Protein AF-A0A929E6W3-F1 (afdb_monomer_lite)

pLDDT: mean 89.44, std 11.71, range [42.91, 98.62]

Structure (mmCIF, N/CA/C/O backbone):
data_AF-A0A929E6W3-F1
#
_entry.id   AF-A0A929E6W3-F1
#
loop_
_atom_site.group_PDB
_atom_site.id
_atom_site.type_symbol
_atom_site.label_atom_id
_atom_site.label_alt_id
_atom_site.label_comp_id
_atom_site.label_asym_id
_atom_site.label_entity_id
_atom_site.label_seq_id
_atom_site.pdbx_PDB_ins_code
_atom_site.Cartn_x
_atom_site.Cartn_y
_atom_site.Cartn_z
_atom_site.occupancy
_atom_site.B_iso_or_equiv
_atom_site.auth_seq_id
_atom_site.auth_comp_id
_atom_site.auth_asym_id
_atom_site.auth_atom_id
_atom_site.pdbx_PDB_model_num
ATOM 1 N N . MET A 1 1 ? -39.744 8.895 4.928 1.00 42.91 1 MET A N 1
ATOM 2 C CA . MET A 1 1 ? -39.006 8.307 6.070 1.00 42.91 1 MET A CA 1
ATOM 3 C C . MET A 1 1 ? -37.552 8.115 5.663 1.00 42.91 1 MET A C 1
ATOM 5 O O . MET A 1 1 ? -37.306 7.422 4.686 1.00 42.91 1 MET A O 1
ATOM 9 N N . ALA A 1 2 ? -36.595 8.761 6.335 1.00 49.12 2 ALA A N 1
ATOM 10 C CA . ALA A 1 2 ? -35.176 8.577 6.026 1.00 49.12 2 ALA A CA 1
ATOM 11 C C . ALA A 1 2 ? -34.775 7.114 6.291 1.00 49.12 2 ALA A C 1
ATOM 13 O O . ALA A 1 2 ? -34.948 6.618 7.404 1.00 49.12 2 ALA A O 1
ATOM 14 N N . GLY A 1 3 ? -34.282 6.415 5.264 1.00 63.84 3 GLY A N 1
ATOM 15 C CA . GLY A 1 3 ? -33.894 5.008 5.361 1.00 63.84 3 GLY A CA 1
ATOM 16 C C . GLY A 1 3 ? -32.908 4.777 6.508 1.00 63.84 3 GLY A C 1
ATOM 17 O O . GLY A 1 3 ? -31.883 5.455 6.619 1.00 63.84 3 GLY A O 1
ATOM 18 N N . ARG A 1 4 ? -33.224 3.827 7.394 1.00 77.00 4 ARG A N 1
ATOM 19 C CA . ARG A 1 4 ? -32.394 3.494 8.557 1.00 77.00 4 ARG A CA 1
ATOM 20 C C . ARG A 1 4 ? -30.992 3.084 8.091 1.00 77.00 4 ARG A C 1
ATOM 22 O O . ARG A 1 4 ? -30.834 2.085 7.395 1.00 77.00 4 ARG A O 1
ATOM 29 N N . LYS A 1 5 ? -29.963 3.835 8.497 1.00 84.31 5 LYS A N 1
ATOM 30 C CA . LYS A 1 5 ? -28.562 3.529 8.162 1.00 84.31 5 LYS A CA 1
ATOM 31 C C . LYS A 1 5 ? -28.157 2.161 8.741 1.00 84.31 5 LYS A C 1
ATOM 33 O O . LYS A 1 5 ? -28.386 1.899 9.921 1.00 84.31 5 LYS A O 1
ATOM 38 N N . ILE A 1 6 ? -27.535 1.301 7.925 1.00 90.69 6 ILE A N 1
ATOM 39 C CA . ILE A 1 6 ? -27.096 -0.061 8.313 1.00 90.69 6 ILE A CA 1
ATOM 40 C C . ILE A 1 6 ? -25.968 -0.007 9.362 1.00 90.69 6 ILE A C 1
ATOM 42 O O . ILE A 1 6 ? -25.923 -0.806 10.302 1.00 90.69 6 ILE A O 1
ATOM 46 N N . VAL A 1 7 ? -25.054 0.952 9.199 1.00 92.75 7 VAL A N 1
ATOM 47 C CA . VAL A 1 7 ? -23.954 1.289 10.115 1.00 92.75 7 VAL A CA 1
ATOM 48 C C . VAL A 1 7 ? -23.794 2.812 10.179 1.00 92.75 7 VAL A C 1
ATOM 50 O O . VAL A 1 7 ? -24.420 3.534 9.401 1.00 92.75 7 VAL A O 1
ATOM 53 N N . SER A 1 8 ? -22.968 3.318 11.100 1.00 93.19 8 SER A N 1
ATOM 54 C CA . SER A 1 8 ? -22.656 4.752 11.153 1.00 93.19 8 SER A CA 1
ATOM 55 C C . SER A 1 8 ? -21.960 5.215 9.866 1.00 93.19 8 SER A C 1
ATOM 57 O O . SER A 1 8 ? -21.310 4.425 9.178 1.00 93.19 8 SER A O 1
ATOM 59 N N . THR A 1 9 ? -22.067 6.510 9.547 1.00 92.31 9 THR A N 1
ATOM 60 C CA . THR A 1 9 ? -21.404 7.097 8.370 1.00 92.31 9 THR A CA 1
ATOM 61 C C . THR A 1 9 ? -19.892 6.852 8.400 1.00 92.31 9 THR A C 1
ATOM 63 O O . THR A 1 9 ? -19.325 6.454 7.390 1.00 92.31 9 THR A O 1
ATOM 66 N N . GLN A 1 10 ? -19.256 7.013 9.566 1.00 90.50 10 GLN A N 1
ATOM 67 C CA . GLN A 1 10 ? -17.824 6.763 9.737 1.00 90.50 10 GLN A CA 1
ATOM 68 C C . GLN A 1 10 ? -17.471 5.298 9.459 1.00 90.50 10 GLN A C 1
ATOM 70 O O . GLN A 1 10 ? -16.597 5.025 8.651 1.00 90.50 10 GLN A O 1
ATOM 75 N N . THR A 1 11 ? -18.195 4.336 10.047 1.00 92.50 11 THR A N 1
ATOM 76 C CA . THR A 1 11 ? -17.934 2.910 9.791 1.00 92.50 11 THR A CA 1
ATOM 77 C C . THR A 1 11 ? -18.151 2.539 8.327 1.00 92.50 11 THR A C 1
ATOM 79 O O . THR A 1 11 ? -17.404 1.721 7.804 1.00 92.50 11 THR A O 1
ATOM 82 N N . ARG A 1 12 ? -19.147 3.128 7.653 1.00 94.00 12 ARG A N 1
ATOM 83 C CA . ARG A 1 12 ? -19.348 2.929 6.211 1.00 94.00 12 ARG A CA 1
ATOM 84 C C . ARG A 1 12 ? -18.157 3.450 5.409 1.00 94.00 12 ARG A C 1
ATOM 86 O O . ARG A 1 12 ? -17.671 2.726 4.551 1.00 94.00 12 ARG A O 1
ATOM 93 N N . ASN A 1 13 ? -17.723 4.682 5.670 1.00 94.19 13 ASN A N 1
ATOM 94 C CA . ASN A 1 13 ? -16.628 5.303 4.928 1.00 94.19 13 ASN A CA 1
ATOM 95 C C . ASN A 1 13 ? -15.313 4.537 5.146 1.00 94.19 13 ASN A C 1
ATOM 97 O O . ASN A 1 13 ? -14.636 4.241 4.169 1.00 94.19 13 ASN A O 1
ATOM 101 N N . ASN A 1 14 ? -15.019 4.135 6.388 1.00 93.12 14 ASN A N 1
ATOM 102 C CA . ASN A 1 14 ? -13.859 3.299 6.707 1.00 93.12 14 ASN A CA 1
ATOM 103 C C . ASN A 1 14 ? -13.937 1.958 5.973 1.00 93.12 14 ASN A C 1
ATOM 105 O O . ASN A 1 14 ? -13.030 1.595 5.244 1.00 93.12 14 ASN A O 1
ATOM 109 N N . PHE A 1 15 ? -15.071 1.258 6.066 1.00 94.75 15 PHE A N 1
ATOM 110 C CA . PHE A 1 15 ? -15.235 -0.020 5.375 1.00 94.75 15 PHE A CA 1
ATOM 111 C C . PHE A 1 15 ? -15.047 0.102 3.854 1.00 94.75 15 PHE A C 1
ATOM 113 O O . PHE A 1 15 ? -14.450 -0.776 3.238 1.00 94.75 15 PHE A O 1
ATOM 120 N N . PHE A 1 16 ? -15.530 1.189 3.248 1.00 96.12 16 PHE A N 1
ATOM 121 C CA . PHE A 1 16 ? -15.373 1.429 1.816 1.00 96.12 16 PHE A CA 1
ATOM 122 C C . PHE A 1 16 ? -13.915 1.702 1.431 1.00 96.12 16 PHE A C 1
ATOM 124 O O . PHE A 1 16 ? -13.395 1.026 0.545 1.00 96.12 16 PHE A O 1
ATOM 131 N N . ILE A 1 17 ? -13.241 2.636 2.114 1.00 96.31 17 ILE A N 1
ATOM 132 C CA . ILE A 1 17 ? -11.840 2.955 1.808 1.00 96.31 17 ILE A CA 1
ATOM 133 C C . ILE A 1 17 ? -10.924 1.754 2.078 1.00 96.31 17 ILE A C 1
ATOM 135 O O . ILE A 1 17 ? -10.052 1.468 1.262 1.00 96.31 17 ILE A O 1
ATOM 139 N N . ASP A 1 18 ? -11.177 0.991 3.145 1.00 95.75 18 ASP A N 1
ATOM 140 C CA . ASP A 1 18 ? -10.413 -0.213 3.489 1.00 95.75 18 ASP A CA 1
ATOM 141 C C . ASP A 1 18 ? -10.591 -1.306 2.426 1.00 95.75 18 ASP A C 1
ATOM 143 O O . ASP A 1 18 ? -9.638 -2.001 2.082 1.00 95.75 18 ASP A O 1
ATOM 147 N N . THR A 1 19 ? -11.796 -1.437 1.856 1.00 96.62 19 THR A N 1
ATOM 148 C CA . THR A 1 19 ? -12.066 -2.388 0.763 1.00 96.62 19 THR A CA 1
ATOM 149 C C . THR A 1 19 ? -11.320 -1.997 -0.513 1.00 96.62 19 THR A C 1
ATOM 151 O O . THR A 1 19 ? -10.754 -2.861 -1.187 1.00 96.62 19 THR A O 1
ATOM 154 N N . LEU A 1 20 ? -11.283 -0.701 -0.843 1.00 97.81 20 LEU A N 1
ATOM 155 C CA . LEU A 1 20 ? -10.533 -0.203 -1.999 1.00 97.81 20 LEU A CA 1
ATOM 156 C C . LEU A 1 20 ? -9.022 -0.377 -1.810 1.00 97.81 20 LEU A C 1
ATOM 158 O O . LEU A 1 20 ? -8.357 -0.877 -2.714 1.00 97.81 20 LEU A O 1
ATOM 162 N N . LEU A 1 21 ? -8.496 -0.044 -0.627 1.00 97.25 21 LEU A N 1
ATOM 163 C CA . LEU A 1 21 ? -7.088 -0.255 -0.280 1.00 97.25 21 LEU A CA 1
ATOM 164 C C . LEU A 1 21 ? -6.705 -1.736 -0.323 1.00 97.25 21 LEU A C 1
ATOM 166 O O . LEU A 1 21 ? -5.658 -2.071 -0.865 1.00 97.25 21 LEU A 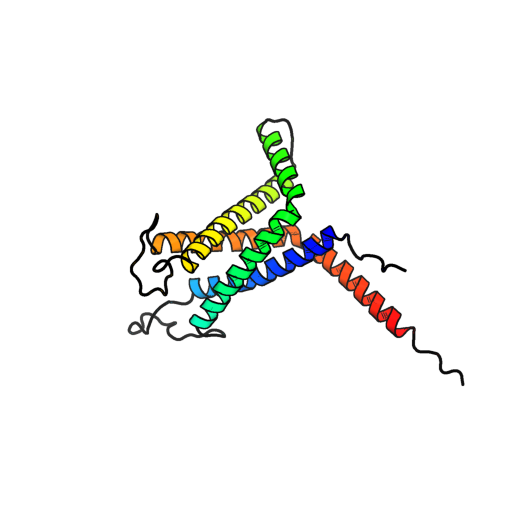O 1
ATOM 170 N N . PHE A 1 22 ? -7.552 -2.628 0.194 1.00 96.94 22 PHE A N 1
ATOM 171 C CA . PHE A 1 22 ? -7.326 -4.072 0.124 1.00 96.94 22 PHE A CA 1
ATOM 172 C C . PHE A 1 22 ? -7.288 -4.579 -1.323 1.00 96.94 22 PHE A C 1
ATOM 174 O O . PHE A 1 22 ? -6.404 -5.356 -1.686 1.00 96.94 22 PHE A O 1
ATOM 181 N N . THR A 1 23 ? -8.222 -4.121 -2.157 1.00 98.19 23 THR A N 1
ATOM 182 C CA . THR A 1 23 ? -8.303 -4.528 -3.567 1.00 98.19 23 THR A CA 1
ATOM 183 C C . THR A 1 23 ? -7.087 -4.031 -4.344 1.00 98.19 23 THR A C 1
ATOM 185 O O . THR A 1 23 ? -6.392 -4.832 -4.967 1.00 98.19 23 THR A O 1
ATOM 188 N N . GLY A 1 24 ? -6.780 -2.732 -4.251 1.00 98.12 24 GLY A N 1
ATOM 189 C CA . GLY A 1 24 ? -5.596 -2.147 -4.879 1.00 98.12 24 GLY A CA 1
ATOM 190 C C . GLY A 1 24 ? -4.315 -2.810 -4.381 1.00 98.12 24 GLY A C 1
ATOM 191 O O . GLY A 1 24 ? -3.507 -3.261 -5.186 1.00 98.12 24 GLY A O 1
ATOM 192 N N . GLY A 1 25 ? -4.175 -2.966 -3.062 1.00 97.69 25 GLY A N 1
ATOM 193 C CA . GLY A 1 25 ? -3.032 -3.624 -2.428 1.00 97.69 25 GLY A CA 1
ATOM 194 C C . GLY A 1 25 ? -2.831 -5.057 -2.901 1.00 97.69 25 GLY A C 1
ATOM 195 O O . GLY A 1 25 ? -1.697 -5.461 -3.130 1.00 97.69 25 GLY A O 1
ATOM 196 N N . THR A 1 26 ? -3.913 -5.805 -3.124 1.00 98.38 26 THR A N 1
ATOM 197 C CA . THR A 1 26 ? -3.837 -7.156 -3.696 1.00 98.38 26 THR A CA 1
ATOM 198 C C . THR A 1 26 ? -3.317 -7.115 -5.133 1.00 98.38 26 THR A C 1
ATOM 200 O O . THR A 1 26 ? -2.422 -7.883 -5.469 1.00 98.38 26 THR A O 1
ATOM 203 N N . ILE A 1 27 ? -3.814 -6.199 -5.971 1.00 98.38 27 ILE A N 1
ATOM 204 C CA . ILE A 1 27 ? -3.359 -6.047 -7.364 1.00 98.38 27 ILE A CA 1
ATOM 205 C C . ILE A 1 27 ? -1.871 -5.667 -7.416 1.00 98.38 27 ILE A C 1
ATOM 207 O O . ILE A 1 27 ? -1.100 -6.322 -8.115 1.00 98.38 27 ILE A O 1
ATOM 211 N N . THR A 1 28 ? -1.452 -4.661 -6.642 1.00 98.12 28 THR A N 1
ATOM 212 C CA . THR A 1 28 ? -0.046 -4.229 -6.556 1.00 98.12 28 THR A CA 1
ATOM 213 C C . THR A 1 28 ? 0.858 -5.319 -5.980 1.00 98.12 28 THR A C 1
ATOM 215 O O . THR A 1 28 ? 1.970 -5.510 -6.469 1.00 98.12 28 THR A O 1
ATOM 218 N N . ALA A 1 29 ? 0.399 -6.071 -4.973 1.00 97.88 29 ALA A N 1
ATOM 219 C CA . ALA A 1 29 ? 1.167 -7.177 -4.405 1.00 97.88 29 ALA A CA 1
ATOM 220 C C . ALA A 1 29 ? 1.360 -8.311 -5.418 1.00 97.88 29 ALA A C 1
ATOM 222 O O . ALA A 1 29 ? 2.469 -8.820 -5.549 1.00 97.88 29 ALA A O 1
ATOM 223 N N . LEU A 1 30 ? 0.314 -8.689 -6.158 1.00 96.81 30 LEU A N 1
ATOM 224 C CA . LEU A 1 30 ? 0.400 -9.746 -7.169 1.00 96.81 30 LEU A CA 1
ATOM 225 C C . LEU A 1 30 ? 1.333 -9.362 -8.322 1.00 96.81 30 LEU A C 1
ATOM 227 O O . LEU A 1 30 ? 2.159 -10.180 -8.724 1.00 96.81 30 LEU A O 1
ATOM 231 N N . SER A 1 31 ? 1.262 -8.123 -8.813 1.00 96.12 31 SER A N 1
ATOM 232 C CA . SER A 1 31 ? 2.192 -7.640 -9.842 1.00 96.12 31 SER A CA 1
ATOM 233 C C . SER A 1 31 ? 3.626 -7.486 -9.314 1.00 96.12 31 SER A C 1
ATOM 235 O O . SER A 1 31 ? 4.577 -7.812 -10.016 1.00 96.12 31 SER A O 1
ATOM 237 N N . GLY A 1 32 ? 3.814 -7.090 -8.050 1.00 94.38 32 GLY A N 1
ATOM 238 C CA . GLY A 1 32 ? 5.135 -7.080 -7.411 1.00 94.38 32 GLY A CA 1
ATOM 239 C C . GLY A 1 32 ? 5.732 -8.486 -7.256 1.00 94.38 32 GLY A C 1
ATOM 240 O O . GLY A 1 32 ? 6.897 -8.709 -7.576 1.00 94.38 32 GLY A O 1
ATOM 241 N N . ILE A 1 33 ? 4.921 -9.464 -6.836 1.00 93.94 33 ILE A N 1
ATOM 242 C CA . ILE A 1 33 ? 5.308 -10.883 -6.763 1.00 93.94 33 ILE A CA 1
ATOM 243 C C . ILE A 1 33 ? 5.683 -11.411 -8.152 1.00 93.94 33 ILE A C 1
ATOM 245 O O . ILE A 1 33 ? 6.681 -12.119 -8.280 1.00 93.94 33 ILE A O 1
ATOM 249 N N . TYR A 1 34 ? 4.933 -11.037 -9.192 1.00 92.50 34 TYR A N 1
ATOM 250 C CA . TYR A 1 34 ? 5.276 -11.361 -10.577 1.00 92.50 34 TYR A CA 1
ATOM 251 C C . TYR A 1 34 ? 6.705 -10.898 -10.914 1.00 92.50 34 TYR A C 1
ATOM 253 O O . TYR A 1 34 ? 7.497 -11.692 -11.420 1.00 92.50 34 TYR A O 1
ATOM 261 N N . PHE A 1 35 ? 7.085 -9.666 -10.556 1.00 89.75 35 PHE A N 1
ATOM 262 C CA . PHE A 1 35 ? 8.443 -9.160 -10.803 1.00 89.75 35 PHE A CA 1
ATOM 263 C C . PHE A 1 35 ? 9.531 -9.794 -9.939 1.00 89.75 35 PHE A C 1
ATOM 265 O O . PHE A 1 35 ? 10.673 -9.856 -10.388 1.00 89.75 35 PHE A O 1
ATOM 272 N N . LEU A 1 36 ? 9.197 -10.269 -8.737 1.00 88.94 36 LEU A N 1
ATOM 273 C CA . LEU A 1 36 ? 10.161 -10.929 -7.855 1.00 88.94 36 LEU A CA 1
ATOM 274 C C . LEU A 1 36 ? 10.605 -12.298 -8.373 1.00 88.94 36 LEU A C 1
ATOM 276 O O . LEU A 1 36 ? 11.754 -12.683 -8.163 1.00 88.94 36 LEU A O 1
ATOM 280 N N . PHE A 1 37 ? 9.704 -13.041 -9.019 1.00 85.62 37 PHE A N 1
ATOM 281 C CA . PHE A 1 37 ? 9.967 -14.428 -9.414 1.00 85.62 37 PHE A CA 1
ATOM 282 C C . PHE A 1 37 ? 10.172 -14.628 -10.913 1.00 85.62 37 PHE A C 1
ATOM 284 O O . PHE A 1 37 ? 10.829 -15.597 -11.297 1.00 85.62 37 PHE A O 1
ATOM 291 N N . LEU A 1 38 ? 9.630 -13.754 -11.767 1.00 83.81 38 LEU A N 1
ATOM 292 C CA . LEU A 1 38 ? 9.807 -13.887 -13.210 1.00 83.81 38 LEU A CA 1
ATOM 293 C C . LEU A 1 38 ? 10.974 -13.030 -13.711 1.00 83.81 38 LEU A C 1
ATOM 295 O O . LEU A 1 38 ? 10.989 -11.813 -13.492 1.00 83.81 38 LEU A O 1
ATOM 299 N N . PRO A 1 39 ? 11.950 -13.659 -14.391 1.00 65.75 39 PRO A N 1
ATOM 300 C CA . PRO A 1 39 ? 13.215 -13.026 -14.714 1.00 65.75 39 PRO A CA 1
ATOM 301 C C . PRO A 1 39 ? 13.073 -11.909 -15.744 1.00 65.75 39 PRO A C 1
ATOM 303 O O . PRO A 1 39 ? 12.151 -11.868 -16.560 1.00 65.75 39 PRO A O 1
ATOM 306 N N . VAL A 1 40 ? 14.056 -11.014 -15.706 1.00 65.19 40 VAL A N 1
ATOM 307 C CA . VAL A 1 40 ? 14.235 -9.916 -16.654 1.00 65.19 40 VAL A CA 1
ATOM 308 C C . VAL A 1 40 ? 15.222 -10.358 -17.741 1.00 65.19 40 VAL A C 1
ATOM 310 O O . VAL A 1 40 ? 16.240 -10.981 -17.438 1.00 65.19 40 VAL A O 1
ATOM 313 N N . GLY A 1 41 ? 14.952 -10.009 -19.000 1.00 61.25 41 GLY A N 1
ATOM 314 C CA . GLY A 1 41 ? 15.898 -10.174 -20.109 1.00 61.25 41 GLY A CA 1
ATOM 315 C C . GLY A 1 41 ? 15.686 -11.395 -21.012 1.00 61.25 41 GLY A C 1
ATOM 316 O O . GLY A 1 41 ? 14.884 -12.282 -20.733 1.00 61.25 41 GLY A O 1
ATOM 317 N N . GLY A 1 42 ? 16.421 -11.378 -22.131 1.00 60.28 42 GLY A N 1
ATOM 318 C CA . GLY A 1 42 ? 16.361 -12.306 -23.268 1.00 60.28 42 GLY A CA 1
ATOM 319 C C . GLY A 1 42 ? 16.646 -13.785 -22.966 1.00 60.28 42 GLY A C 1
ATOM 320 O O . GLY A 1 42 ? 17.035 -14.154 -21.856 1.00 60.28 42 GLY A O 1
ATOM 321 N N . TYR A 1 43 ? 16.547 -14.642 -23.991 1.00 59.09 43 TYR A N 1
ATOM 322 C CA . TYR A 1 43 ? 17.077 -16.007 -23.929 1.00 59.09 43 TYR A CA 1
ATOM 323 C C . TYR A 1 43 ? 18.604 -15.954 -23.795 1.00 59.09 43 TYR A C 1
ATOM 325 O O . TYR A 1 43 ? 19.322 -15.716 -24.765 1.00 59.09 43 TYR A O 1
ATOM 333 N N . GLN A 1 44 ? 19.120 -16.182 -22.588 1.00 69.44 44 GLN A N 1
ATOM 334 C CA . GLN A 1 44 ? 20.558 -16.166 -22.294 1.00 69.44 44 GLN A CA 1
ATOM 335 C C . GLN A 1 44 ? 21.209 -17.530 -22.572 1.00 69.44 44 GLN A C 1
ATOM 337 O O . GLN A 1 44 ? 21.829 -18.128 -21.690 1.00 69.44 44 GLN A O 1
ATOM 342 N N . GLY A 1 45 ? 21.006 -18.076 -23.775 1.00 72.38 45 GLY A N 1
ATOM 343 C CA . GLY A 1 45 ? 21.581 -19.371 -24.164 1.00 72.38 45 GLY A CA 1
ATOM 344 C C . GLY A 1 45 ? 21.165 -20.531 -23.247 1.00 72.38 45 GLY A C 1
ATOM 345 O O . GLY A 1 45 ? 21.996 -21.361 -22.897 1.00 72.38 45 GLY A O 1
ATOM 346 N N . GLY A 1 46 ? 19.905 -20.555 -22.795 1.00 71.19 46 GLY A N 1
ATOM 347 C CA . GLY A 1 46 ? 19.359 -21.599 -21.912 1.00 71.19 46 GLY A CA 1
ATOM 348 C C . GLY A 1 46 ? 19.515 -21.333 -20.409 1.00 71.19 46 GLY A C 1
ATOM 349 O O . GLY A 1 46 ? 18.913 -22.034 -19.602 1.00 71.19 46 GLY A O 1
ATOM 350 N N . ARG A 1 47 ? 20.253 -20.288 -20.010 1.00 72.81 47 ARG A N 1
ATOM 351 C CA . ARG A 1 47 ? 20.418 -19.887 -18.595 1.00 72.81 47 ARG A CA 1
ATOM 352 C C . ARG A 1 47 ? 19.232 -19.114 -18.017 1.00 72.81 47 ARG A C 1
ATOM 354 O O . ARG A 1 47 ? 19.182 -18.890 -16.814 1.00 72.81 47 ARG A O 1
ATOM 361 N N . ASN A 1 48 ? 18.273 -18.748 -18.867 1.00 78.00 48 ASN A N 1
ATOM 362 C CA . ASN A 1 48 ? 16.978 -18.210 -18.472 1.00 78.00 48 ASN A CA 1
ATOM 363 C C . ASN A 1 48 ? 15.865 -19.162 -18.957 1.00 78.00 48 ASN A C 1
ATOM 365 O O . ASN A 1 48 ? 15.289 -18.924 -20.020 1.00 78.00 48 ASN A O 1
ATOM 369 N N . PRO A 1 49 ? 15.575 -20.256 -18.222 1.00 75.44 49 PRO A N 1
ATOM 370 C CA . PRO A 1 49 ? 14.558 -21.234 -18.619 1.00 75.44 49 PRO A CA 1
ATOM 371 C C . PRO A 1 49 ? 13.146 -20.645 -18.662 1.00 75.44 49 PRO A C 1
ATOM 373 O O . PRO A 1 49 ? 12.275 -21.177 -19.338 1.00 75.44 49 PRO A O 1
ATOM 376 N N . MET A 1 50 ? 12.929 -19.544 -17.939 1.00 74.50 50 MET A N 1
ATOM 377 C CA . MET A 1 50 ? 11.640 -18.864 -17.838 1.00 74.50 50 MET A CA 1
ATOM 378 C C . MET A 1 50 ? 11.503 -17.719 -18.855 1.00 74.50 50 MET A C 1
ATOM 380 O O . MET A 1 50 ? 10.566 -16.925 -18.777 1.00 74.50 50 MET A O 1
ATOM 384 N N . TYR A 1 51 ? 12.436 -17.610 -19.808 1.00 72.81 51 TYR A N 1
ATOM 385 C CA . TYR A 1 51 ? 12.383 -16.605 -20.861 1.00 72.81 51 TYR A CA 1
ATOM 386 C C . TYR A 1 51 ? 11.109 -16.736 -21.707 1.00 72.81 51 TYR A C 1
ATOM 388 O O . TYR A 1 51 ? 10.770 -17.822 -22.172 1.00 72.81 51 TYR A O 1
ATOM 396 N N . GLY A 1 52 ? 10.426 -15.612 -21.942 1.00 72.62 52 GLY A N 1
ATOM 397 C CA . GLY A 1 52 ? 9.222 -15.554 -22.777 1.00 72.62 52 GLY A CA 1
ATOM 398 C C . GLY A 1 52 ? 7.961 -16.131 -22.127 1.00 72.62 52 GLY A C 1
ATOM 399 O O . GLY A 1 52 ? 6.916 -16.168 -22.776 1.00 72.62 52 GLY A O 1
ATOM 400 N N . ILE A 1 53 ? 8.025 -16.562 -20.861 1.00 81.44 53 ILE A N 1
ATOM 401 C CA . ILE A 1 53 ? 6.832 -16.970 -20.117 1.00 81.44 53 ILE A CA 1
ATOM 402 C C . ILE A 1 53 ? 5.992 -15.731 -19.818 1.00 81.44 53 ILE A C 1
ATOM 404 O O . ILE A 1 53 ? 6.411 -14.842 -19.082 1.00 81.44 53 ILE A O 1
ATOM 408 N N . ASN A 1 54 ? 4.777 -15.721 -20.358 1.00 82.69 54 ASN A N 1
ATOM 409 C CA . ASN A 1 54 ? 3.758 -14.727 -20.060 1.00 82.69 54 ASN A CA 1
ATOM 410 C C . ASN A 1 54 ? 2.673 -15.379 -19.205 1.00 82.69 54 ASN A C 1
ATOM 412 O O . ASN A 1 54 ? 2.047 -16.357 -19.619 1.00 82.69 54 ASN A O 1
ATOM 416 N N . ILE A 1 55 ? 2.439 -14.832 -18.013 1.00 85.75 55 ILE A N 1
ATOM 417 C CA . ILE A 1 55 ? 1.323 -15.240 -17.156 1.00 85.75 55 ILE A CA 1
ATOM 418 C C . ILE A 1 55 ? 0.252 -14.161 -17.268 1.00 85.75 55 ILE A C 1
ATOM 420 O O . ILE A 1 55 ? 0.447 -13.065 -16.756 1.00 85.75 55 ILE A O 1
ATOM 424 N N . LEU A 1 56 ? -0.874 -14.480 -17.915 1.00 89.38 56 LEU A N 1
ATOM 425 C CA . LEU A 1 56 ? -2.015 -13.592 -18.217 1.00 89.38 56 LEU A CA 1
ATOM 426 C C . LEU A 1 56 ? -1.709 -12.421 -19.166 1.00 89.38 56 LEU A C 1
ATOM 428 O O . LEU A 1 56 ? -2.422 -12.252 -20.151 1.00 89.38 56 LEU A O 1
ATOM 432 N N . PHE A 1 57 ? -0.662 -11.648 -18.891 1.00 90.62 57 PHE A N 1
ATOM 433 C CA . PHE A 1 57 ? -0.226 -10.493 -19.670 1.00 90.62 57 PHE A CA 1
ATOM 434 C C . PHE A 1 57 ? 1.289 -10.522 -19.888 1.00 90.62 57 PHE A C 1
ATOM 436 O O . PHE A 1 57 ? 2.013 -11.262 -19.215 1.00 90.62 57 PHE A O 1
ATOM 443 N N . ASP A 1 58 ? 1.767 -9.711 -20.826 1.00 88.69 58 ASP A N 1
ATOM 444 C CA . ASP A 1 58 ? 3.192 -9.452 -20.988 1.00 88.69 58 ASP A CA 1
ATOM 445 C C . ASP A 1 58 ? 3.742 -8.592 -19.829 1.00 88.69 58 ASP A C 1
ATOM 447 O O . ASP A 1 58 ? 3.001 -7.981 -19.052 1.00 88.69 58 ASP A O 1
ATOM 451 N N . ARG A 1 59 ? 5.073 -8.540 -19.705 1.00 86.38 59 ARG A N 1
ATOM 452 C CA . ARG A 1 59 ? 5.751 -7.820 -18.618 1.00 86.38 59 ARG A CA 1
ATOM 453 C C . ARG A 1 59 ? 5.455 -6.315 -18.608 1.00 86.38 59 ARG A C 1
ATOM 455 O O . ARG A 1 59 ? 5.379 -5.752 -17.517 1.00 86.38 59 ARG A O 1
ATOM 462 N N . HIS A 1 60 ? 5.292 -5.678 -19.768 1.00 88.44 60 HIS A N 1
ATOM 463 C CA . HIS A 1 60 ? 4.988 -4.247 -19.842 1.00 88.44 60 HIS A CA 1
ATOM 464 C C . HIS A 1 60 ? 3.597 -3.980 -19.276 1.00 88.44 60 HIS A C 1
ATOM 466 O O . HIS A 1 60 ? 3.445 -3.131 -18.401 1.00 88.44 60 HIS A O 1
ATOM 472 N N . THR A 1 61 ? 2.605 -4.771 -19.685 1.00 92.94 61 THR A N 1
ATOM 473 C CA . THR A 1 61 ? 1.243 -4.675 -19.142 1.00 92.94 61 THR A CA 1
ATOM 474 C C . THR A 1 61 ? 1.218 -4.919 -17.627 1.00 92.94 61 THR A C 1
ATOM 476 O O . THR A 1 61 ? 0.541 -4.198 -16.893 1.00 92.94 61 THR A O 1
ATOM 479 N N . TRP A 1 62 ? 1.993 -5.881 -17.111 1.00 93.38 62 TRP A N 1
ATOM 480 C CA . TRP A 1 62 ? 2.172 -6.033 -15.660 1.00 93.38 62 TRP A CA 1
ATOM 481 C C . TRP A 1 62 ? 2.799 -4.795 -15.005 1.00 93.38 62 TRP A C 1
ATOM 483 O O . TRP A 1 62 ? 2.423 -4.449 -13.882 1.00 93.38 62 TRP A O 1
ATOM 493 N N . GLY A 1 63 ? 3.727 -4.128 -15.699 1.00 93.06 63 GLY A N 1
ATOM 494 C CA . GLY A 1 63 ? 4.342 -2.860 -15.292 1.00 93.06 63 GLY A CA 1
ATOM 495 C C . GLY A 1 63 ? 3.307 -1.757 -15.141 1.00 93.06 63 GLY A C 1
ATOM 496 O O . GLY A 1 63 ? 3.206 -1.153 -14.072 1.00 93.06 63 GLY A O 1
ATOM 497 N N . ASP A 1 64 ? 2.473 -1.573 -16.161 1.00 95.25 64 ASP A N 1
ATOM 498 C CA . ASP A 1 64 ? 1.378 -0.603 -16.144 1.00 95.25 64 ASP A CA 1
ATOM 499 C C . ASP A 1 64 ? 0.405 -0.886 -14.995 1.00 95.25 64 ASP A C 1
ATOM 501 O O . ASP A 1 64 ? 0.064 0.016 -14.226 1.00 95.25 64 ASP A O 1
ATOM 505 N N . ILE A 1 65 ? 0.002 -2.150 -14.821 1.00 97.12 65 ILE A N 1
ATOM 506 C CA . ILE A 1 65 ? -0.870 -2.566 -13.714 1.00 97.12 65 ILE A CA 1
ATOM 507 C C . ILE A 1 65 ? -0.233 -2.213 -12.367 1.00 97.12 65 ILE A C 1
ATOM 509 O O . ILE A 1 65 ? -0.914 -1.666 -11.499 1.00 97.12 65 ILE A O 1
ATOM 513 N N . HIS A 1 66 ? 1.054 -2.509 -12.171 1.00 96.62 66 HIS A N 1
ATOM 514 C CA . HIS A 1 66 ? 1.751 -2.223 -10.918 1.00 96.62 66 HIS A CA 1
ATOM 515 C C . HIS A 1 66 ? 1.819 -0.723 -10.625 1.00 96.62 66 HIS A C 1
ATOM 517 O O . HIS A 1 66 ? 1.465 -0.300 -9.521 1.00 96.62 66 HIS A O 1
ATOM 523 N N . ILE A 1 67 ? 2.218 0.076 -11.619 1.00 96.31 67 ILE A N 1
ATOM 524 C CA . ILE A 1 67 ? 2.352 1.530 -11.499 1.00 96.31 67 ILE A CA 1
ATOM 525 C C . ILE A 1 67 ? 0.993 2.157 -11.186 1.00 96.31 67 ILE A C 1
ATOM 527 O O . ILE A 1 67 ? 0.852 2.852 -10.178 1.00 96.31 67 ILE A O 1
ATOM 531 N N . TRP A 1 68 ? -0.030 1.884 -11.999 1.00 98.00 68 TRP A N 1
ATOM 532 C CA . TRP A 1 68 ? -1.336 2.523 -11.837 1.00 98.00 68 TRP A CA 1
ATOM 533 C C . TRP A 1 68 ? -2.073 2.049 -10.583 1.00 98.00 68 TRP A C 1
ATOM 535 O O . TRP A 1 68 ? -2.699 2.866 -9.902 1.00 98.00 68 TRP A O 1
ATOM 545 N N . ALA A 1 69 ? -1.950 0.771 -10.208 1.00 98.19 69 ALA A N 1
ATOM 546 C CA . ALA A 1 69 ? -2.466 0.299 -8.925 1.00 98.19 69 ALA A CA 1
ATOM 547 C C . ALA A 1 69 ? -1.723 0.956 -7.745 1.00 98.19 69 ALA A C 1
ATOM 549 O O . ALA A 1 69 ? -2.365 1.380 -6.784 1.00 98.19 69 ALA A O 1
ATOM 550 N N . GLY A 1 70 ? -0.399 1.130 -7.837 1.00 97.81 70 GLY A N 1
ATOM 551 C CA . GLY A 1 70 ? 0.401 1.848 -6.840 1.00 97.81 70 GLY A CA 1
ATOM 552 C C . GLY A 1 70 ? -0.015 3.314 -6.678 1.00 97.81 70 GLY A C 1
ATOM 553 O O . GLY A 1 70 ? -0.255 3.768 -5.558 1.00 97.81 70 GLY A O 1
ATOM 554 N N . VAL A 1 71 ? -0.198 4.041 -7.786 1.00 98.19 71 VAL A N 1
ATOM 555 C CA . VAL A 1 71 ? -0.703 5.428 -7.790 1.00 98.19 71 VAL A CA 1
ATOM 556 C C . VAL A 1 71 ? -2.097 5.512 -7.158 1.00 98.19 71 VAL A C 1
ATOM 558 O O . VAL A 1 71 ? -2.367 6.416 -6.357 1.00 98.19 71 VAL A O 1
ATOM 561 N N . ALA A 1 72 ? -2.975 4.550 -7.453 1.00 98.25 72 ALA A N 1
ATOM 562 C CA . ALA A 1 72 ? -4.296 4.479 -6.838 1.00 98.25 72 ALA A CA 1
ATOM 563 C C . ALA A 1 72 ? -4.206 4.244 -5.319 1.00 98.25 72 ALA A C 1
ATOM 565 O O . ALA A 1 72 ? -4.875 4.947 -4.561 1.00 98.25 72 ALA A O 1
ATOM 566 N N . ILE A 1 73 ? -3.353 3.324 -4.851 1.00 98.00 73 ILE A N 1
ATOM 567 C CA . ILE A 1 73 ? -3.137 3.085 -3.413 1.00 98.00 73 ILE A CA 1
ATOM 568 C C . ILE A 1 73 ? -2.590 4.332 -2.723 1.00 98.00 73 ILE A C 1
ATOM 570 O O . ILE A 1 73 ? -3.092 4.680 -1.658 1.00 98.00 73 ILE A O 1
ATOM 574 N N . LEU A 1 74 ? -1.605 5.023 -3.306 1.00 97.38 74 LEU A N 1
ATOM 575 C CA . LEU A 1 74 ? -1.061 6.263 -2.739 1.00 97.38 74 LEU A CA 1
ATOM 576 C C . LEU A 1 74 ? -2.152 7.331 -2.582 1.00 97.38 74 LEU A C 1
ATOM 578 O O . LEU A 1 74 ? -2.279 7.944 -1.520 1.00 97.38 74 LEU A O 1
ATOM 582 N N . SER A 1 75 ? -2.994 7.489 -3.603 1.00 97.50 75 SER A N 1
ATOM 583 C CA . SER A 1 75 ? -4.132 8.415 -3.576 1.00 97.50 75 SER A CA 1
ATOM 584 C C . SER A 1 75 ? -5.162 8.024 -2.505 1.00 97.50 75 SER A C 1
ATOM 586 O O . SER A 1 75 ? -5.626 8.866 -1.734 1.00 97.50 75 SER A O 1
ATOM 588 N N . LEU A 1 76 ? -5.494 6.734 -2.400 1.00 97.75 76 LEU A N 1
ATOM 589 C CA . LEU A 1 76 ? -6.418 6.215 -1.387 1.00 97.75 76 LEU A CA 1
ATOM 590 C C . LEU A 1 76 ? -5.840 6.339 0.029 1.00 97.75 76 LEU A C 1
ATOM 592 O O . LEU A 1 76 ? -6.578 6.669 0.955 1.00 97.75 76 LEU A O 1
ATOM 596 N N . ALA A 1 77 ? -4.535 6.127 0.206 1.00 95.62 77 ALA A N 1
ATOM 597 C CA . ALA A 1 77 ? -3.842 6.286 1.480 1.00 95.62 77 ALA A CA 1
ATOM 598 C C . ALA A 1 77 ? -3.882 7.748 1.955 1.00 95.62 77 ALA A C 1
ATOM 600 O O . ALA A 1 77 ? -4.166 8.001 3.129 1.00 95.62 77 ALA A O 1
ATOM 601 N N . ALA A 1 78 ? -3.707 8.707 1.039 1.00 95.88 78 ALA A N 1
ATOM 602 C CA . ALA A 1 78 ? -3.837 10.135 1.329 1.00 95.88 78 ALA A CA 1
ATOM 603 C C . ALA A 1 78 ? -5.246 10.523 1.826 1.00 95.88 78 ALA A C 1
ATOM 605 O O . ALA A 1 78 ? -5.379 11.444 2.629 1.00 95.88 78 ALA A O 1
ATOM 606 N N . ILE A 1 79 ? -6.291 9.797 1.410 1.00 95.94 79 ILE A N 1
ATOM 607 C CA . ILE A 1 79 ? -7.671 9.965 1.905 1.00 95.94 79 ILE A CA 1
ATOM 608 C C . ILE A 1 79 ? -7.898 9.184 3.211 1.00 95.94 79 ILE A C 1
ATOM 610 O O . ILE A 1 79 ? -8.583 9.656 4.122 1.00 95.94 79 ILE A O 1
ATOM 614 N N . HIS A 1 80 ? -7.327 7.986 3.320 1.00 94.00 80 HIS A N 1
ATOM 615 C CA . HIS A 1 80 ? -7.482 7.097 4.468 1.00 94.00 80 HIS A CA 1
ATOM 616 C C . HIS A 1 80 ? -6.894 7.695 5.753 1.00 94.00 80 HIS A C 1
ATOM 618 O O . HIS A 1 80 ? -7.532 7.629 6.806 1.00 94.00 80 HIS A O 1
ATOM 624 N N . ILE A 1 81 ? -5.718 8.328 5.678 1.00 94.19 81 ILE A N 1
ATOM 625 C CA . ILE A 1 81 ? -5.041 8.906 6.850 1.00 94.19 81 ILE A CA 1
ATOM 626 C C . ILE A 1 81 ? -5.930 9.949 7.568 1.00 94.19 81 ILE A C 1
ATOM 628 O O . ILE A 1 81 ? -6.169 9.780 8.769 1.00 94.19 81 ILE A O 1
ATOM 632 N N . PRO A 1 82 ? -6.504 10.969 6.889 1.00 95.12 82 PRO A N 1
ATOM 633 C CA . PRO A 1 82 ? -7.452 11.900 7.505 1.00 95.12 82 PRO A CA 1
ATOM 634 C C . PRO A 1 82 ? -8.681 11.233 8.136 1.00 95.12 82 PRO A C 1
ATOM 636 O O . PRO A 1 82 ? -9.097 11.627 9.227 1.00 95.12 82 PRO A O 1
ATOM 639 N N . LEU A 1 83 ? -9.249 10.196 7.505 1.00 93.44 83 LEU A N 1
ATOM 640 C CA . LEU A 1 83 ? -10.408 9.469 8.053 1.00 93.44 83 LEU A CA 1
ATOM 641 C C . LEU A 1 83 ? -10.094 8.780 9.390 1.00 93.44 83 LEU A C 1
ATOM 643 O O . LEU A 1 83 ? -10.985 8.598 10.227 1.00 93.44 83 LEU A O 1
ATOM 647 N N . HIS A 1 84 ? -8.826 8.434 9.607 1.00 92.69 84 HIS A N 1
ATOM 648 C CA . HIS A 1 84 ? -8.330 7.800 10.824 1.00 92.69 84 HIS A CA 1
ATOM 649 C C . HIS A 1 84 ? -7.620 8.767 11.786 1.00 92.69 84 HIS A C 1
ATOM 651 O O . HIS A 1 84 ? -7.140 8.332 12.835 1.00 92.69 84 HIS A O 1
ATOM 657 N N . TRP A 1 85 ? -7.605 10.075 11.507 1.00 94.44 85 TRP A N 1
ATOM 658 C CA . TRP A 1 85 ? -6.820 11.059 12.263 1.00 94.44 85 TRP A CA 1
ATOM 659 C C . TRP A 1 85 ? -7.082 11.044 13.775 1.00 94.44 85 TRP A C 1
ATOM 661 O O . TRP A 1 85 ? -6.149 11.019 14.577 1.00 94.44 85 TRP A O 1
ATOM 671 N N . SER A 1 86 ? -8.350 10.982 14.188 1.00 93.88 86 SER A N 1
ATOM 672 C CA . SER A 1 86 ? -8.709 10.945 15.614 1.00 93.88 86 SER A CA 1
ATOM 673 C C . SER A 1 86 ? -8.169 9.704 16.327 1.00 93.88 86 SER A C 1
ATOM 675 O O . SER A 1 86 ? -7.718 9.789 17.474 1.00 93.88 86 SER A O 1
ATOM 677 N N . TRP A 1 87 ? -8.168 8.557 15.644 1.00 92.81 87 TRP A N 1
ATOM 678 C CA . TRP A 1 87 ? -7.565 7.328 16.150 1.00 92.81 87 TRP A CA 1
ATOM 679 C C . TRP A 1 87 ? -6.046 7.470 16.261 1.00 92.81 87 TRP A C 1
ATOM 681 O O . TRP A 1 87 ? -5.504 7.123 17.311 1.00 92.81 87 TRP A O 1
ATOM 691 N N . ILE A 1 88 ? -5.384 8.038 15.244 1.00 93.50 88 ILE A N 1
ATOM 692 C CA . ILE A 1 88 ? -3.930 8.274 15.235 1.00 93.50 88 ILE A CA 1
ATOM 693 C C . ILE A 1 88 ? -3.534 9.141 16.432 1.00 93.50 88 ILE A C 1
ATOM 695 O O . ILE A 1 88 ? -2.758 8.694 17.271 1.00 93.50 88 ILE A O 1
ATOM 699 N N . VAL A 1 89 ? -4.130 10.328 16.582 1.00 95.81 89 VAL A N 1
ATOM 700 C CA . VAL A 1 89 ? -3.829 11.249 17.694 1.00 95.81 89 VAL A CA 1
ATOM 701 C C . VAL A 1 89 ? -4.057 10.577 19.051 1.00 95.81 89 VAL A C 1
ATOM 703 O O . VAL A 1 89 ? -3.207 10.655 19.940 1.00 95.81 89 VAL A O 1
ATOM 706 N N . THR A 1 90 ? -5.173 9.859 19.209 1.00 93.94 90 THR A N 1
ATOM 707 C CA . THR A 1 90 ? -5.496 9.167 20.467 1.00 93.94 90 THR A CA 1
ATOM 708 C C . THR A 1 90 ? -4.492 8.060 20.783 1.00 93.94 90 THR A C 1
ATOM 710 O O . THR A 1 90 ? -4.085 7.907 21.938 1.00 93.94 90 THR A O 1
ATOM 713 N N . MET A 1 91 ? -4.097 7.262 19.789 1.00 92.44 91 MET A N 1
ATOM 714 C CA . MET A 1 91 ? -3.120 6.190 19.984 1.00 92.44 91 MET A CA 1
ATOM 715 C C . MET A 1 91 ? -1.722 6.743 20.248 1.00 92.44 91 MET A C 1
ATOM 717 O O . MET A 1 91 ? -1.065 6.247 21.160 1.00 92.44 91 MET A O 1
ATOM 721 N N . THR A 1 92 ? -1.301 7.796 19.547 1.00 91.38 92 THR A N 1
ATOM 722 C CA . THR A 1 92 ? -0.019 8.474 19.786 1.00 91.38 92 THR A CA 1
ATOM 723 C C . THR A 1 92 ? 0.050 9.025 21.206 1.00 91.38 92 THR A C 1
ATOM 725 O O . THR A 1 92 ? 0.997 8.735 21.931 1.00 91.38 92 THR A O 1
ATOM 728 N N . ALA A 1 93 ? -0.990 9.727 21.666 1.00 91.69 93 ALA A N 1
ATOM 729 C CA . ALA A 1 93 ? -1.043 10.229 23.038 1.00 91.69 93 ALA A CA 1
ATOM 730 C C . ALA A 1 93 ? -0.973 9.096 24.079 1.00 91.69 93 ALA A C 1
ATOM 732 O O . ALA A 1 93 ? -0.286 9.216 25.093 1.00 91.69 93 ALA A O 1
ATOM 733 N N . ARG A 1 94 ? -1.658 7.969 23.833 1.00 88.94 94 ARG A N 1
ATOM 734 C CA . ARG A 1 94 ? -1.593 6.788 24.712 1.00 88.94 94 ARG A CA 1
ATOM 735 C C . ARG A 1 94 ? -0.217 6.128 24.706 1.00 88.94 94 ARG A C 1
ATOM 737 O O . ARG A 1 94 ? 0.237 5.700 25.763 1.00 88.94 94 ARG A O 1
ATOM 744 N N . ALA A 1 95 ? 0.437 6.052 23.550 1.00 89.19 95 ALA A N 1
ATOM 745 C CA . ALA A 1 95 ? 1.784 5.510 23.425 1.00 89.19 95 ALA A CA 1
ATOM 746 C C . ALA A 1 95 ? 2.800 6.371 24.191 1.00 89.19 95 ALA A C 1
ATOM 748 O O . ALA A 1 95 ? 3.595 5.828 24.951 1.00 89.19 95 ALA A O 1
ATOM 749 N N . LEU A 1 96 ? 2.708 7.700 24.084 1.00 89.88 96 LEU A N 1
ATOM 750 C CA . LEU A 1 96 ? 3.556 8.627 24.841 1.00 89.88 96 LEU A CA 1
ATOM 751 C C . LEU A 1 96 ? 3.354 8.485 26.355 1.00 89.88 96 LEU A C 1
ATOM 753 O O . LEU A 1 96 ? 4.327 8.324 27.084 1.00 89.88 96 LEU A O 1
ATOM 757 N N . LYS A 1 97 ? 2.101 8.423 26.826 1.00 89.62 97 LYS A N 1
ATOM 758 C CA . LYS A 1 97 ? 1.798 8.182 28.252 1.00 89.62 97 LYS A CA 1
ATOM 759 C C . LYS A 1 97 ? 2.301 6.830 28.765 1.00 89.62 97 LYS A C 1
ATOM 761 O O . LYS A 1 97 ? 2.532 6.658 29.954 1.00 89.62 97 LYS A O 1
ATOM 766 N N . MET A 1 98 ? 2.448 5.841 27.886 1.00 85.31 98 MET A N 1
ATOM 767 C CA . MET A 1 98 ? 3.038 4.554 28.254 1.00 85.31 98 MET A CA 1
ATOM 768 C C . MET A 1 98 ? 4.557 4.660 28.436 1.00 85.31 98 MET A C 1
ATOM 770 O O . MET A 1 98 ? 5.101 3.968 29.291 1.00 85.31 98 MET A O 1
ATOM 774 N N . ILE A 1 99 ? 5.224 5.521 27.660 1.00 85.12 99 ILE A N 1
ATOM 775 C CA . ILE A 1 99 ? 6.660 5.802 27.802 1.00 85.12 99 ILE A CA 1
ATOM 776 C C . ILE A 1 99 ? 6.927 6.566 29.107 1.00 85.12 99 ILE A C 1
ATOM 778 O O . ILE A 1 99 ? 7.904 6.267 29.784 1.00 85.12 99 ILE A O 1
ATOM 782 N N . THR A 1 100 ? 6.042 7.489 29.500 1.00 87.12 100 THR A N 1
ATOM 783 C CA . THR A 1 100 ? 6.165 8.241 30.766 1.00 87.12 100 THR A CA 1
ATOM 784 C C . THR A 1 100 ? 5.746 7.446 32.008 1.00 87.12 100 THR A C 1
ATOM 786 O O . THR A 1 100 ? 6.023 7.876 33.120 1.00 87.12 100 THR A O 1
ATOM 789 N N . GLY A 1 101 ? 5.117 6.274 31.844 1.00 81.06 101 GLY A N 1
ATOM 790 C CA . GLY A 1 101 ? 4.668 5.409 32.946 1.00 81.06 101 GLY A CA 1
ATOM 791 C C . GLY A 1 101 ? 3.228 5.652 33.422 1.00 81.06 101 GLY A C 1
ATOM 792 O O . GLY A 1 101 ? 2.720 4.890 34.244 1.00 81.06 101 GLY A O 1
ATOM 793 N N . ASP A 1 102 ? 2.533 6.634 32.849 1.00 77.06 102 ASP A N 1
ATOM 794 C CA . ASP A 1 102 ? 1.204 7.091 33.281 1.00 77.06 102 ASP A CA 1
ATOM 795 C C . ASP A 1 102 ? 0.036 6.258 32.724 1.00 77.06 102 ASP A C 1
ATOM 797 O O . ASP A 1 102 ? -1.124 6.467 33.087 1.00 77.06 102 ASP A O 1
ATOM 801 N N . ALA A 1 103 ? 0.297 5.322 31.805 1.00 77.38 103 ALA A N 1
ATOM 802 C CA . ALA A 1 103 ? -0.745 4.505 31.184 1.00 77.38 103 ALA A CA 1
ATOM 803 C C . ALA A 1 103 ? -0.312 3.057 30.910 1.00 77.38 103 ALA A C 1
ATOM 805 O O . ALA A 1 103 ? 0.787 2.782 30.431 1.00 77.38 103 ALA A O 1
ATOM 806 N N . LYS A 1 104 ? -1.239 2.110 31.122 1.00 82.31 104 LYS A N 1
ATOM 807 C CA . LYS A 1 104 ? -1.069 0.695 30.758 1.00 82.31 104 LYS A CA 1
ATOM 808 C C . LYS A 1 104 ? -1.997 0.317 29.602 1.00 82.31 104 LYS A C 1
ATOM 810 O O . LYS A 1 104 ? -3.211 0.465 29.689 1.00 82.31 104 LYS A O 1
ATOM 815 N N . MET A 1 105 ? -1.424 -0.220 28.524 1.00 82.88 105 MET A N 1
ATOM 816 C CA . MET A 1 105 ? -2.164 -0.870 27.436 1.00 82.88 105 MET A CA 1
ATOM 817 C C . MET A 1 105 ? -2.075 -2.391 27.563 1.00 82.88 105 MET A C 1
ATOM 819 O O . MET A 1 105 ? -1.019 -2.932 27.896 1.00 82.88 105 MET A O 1
ATOM 823 N N . ASN A 1 106 ? -3.164 -3.087 27.233 1.00 90.25 106 ASN A N 1
ATOM 824 C CA . ASN A 1 106 ? -3.158 -4.544 27.114 1.00 90.25 106 ASN A CA 1
ATOM 825 C C . ASN A 1 106 ? -2.150 -4.989 26.029 1.00 90.25 106 ASN A C 1
ATOM 827 O O . ASN A 1 106 ? -2.009 -4.318 25.003 1.00 90.25 106 ASN A O 1
ATOM 831 N N . ARG A 1 107 ? -1.486 -6.138 26.226 1.00 90.94 107 ARG A N 1
ATOM 832 C CA . ARG A 1 107 ? -0.513 -6.734 25.291 1.00 90.94 107 ARG A CA 1
ATOM 833 C C . ARG A 1 107 ? -1.024 -6.804 23.851 1.00 90.94 107 ARG A C 1
ATOM 835 O O . ARG A 1 107 ? -0.279 -6.489 22.932 1.00 90.94 107 ARG A O 1
ATOM 842 N N . TYR A 1 108 ? -2.302 -7.129 23.653 1.00 91.12 108 TYR A N 1
ATOM 843 C CA . TYR A 1 108 ? -2.906 -7.199 22.318 1.00 91.12 108 TYR A CA 1
ATOM 844 C C . TYR A 1 108 ? -3.006 -5.827 21.647 1.00 91.12 108 TYR A C 1
ATOM 846 O O . TYR A 1 108 ? -2.790 -5.708 20.447 1.00 91.12 108 TYR A O 1
ATOM 854 N N . ALA A 1 109 ? -3.289 -4.779 22.424 1.00 89.25 109 ALA A N 1
ATOM 855 C CA . ALA A 1 109 ? -3.354 -3.420 21.905 1.00 89.25 109 ALA A CA 1
ATOM 856 C C . ALA A 1 109 ? -1.958 -2.899 21.535 1.00 89.25 109 ALA A C 1
ATOM 858 O O . ALA A 1 109 ? -1.816 -2.256 20.500 1.00 89.25 109 ALA A O 1
ATOM 859 N N . LYS A 1 110 ? -0.928 -3.225 22.333 1.00 91.12 110 LYS A N 1
ATOM 860 C CA . LYS A 1 110 ? 0.473 -2.914 21.998 1.00 91.12 110 LYS A CA 1
ATOM 861 C C . LYS A 1 110 ? 0.912 -3.628 20.720 1.00 91.12 110 LYS A C 1
ATOM 863 O O . LYS A 1 110 ? 1.495 -3.001 19.847 1.00 91.12 110 LYS A O 1
ATOM 868 N N . PHE A 1 111 ? 0.585 -4.914 20.599 1.00 94.31 111 PHE A N 1
ATOM 869 C CA . PHE A 1 111 ? 0.903 -5.702 19.411 1.00 94.31 111 PHE A CA 1
ATOM 870 C C . PHE A 1 111 ? 0.226 -5.140 18.154 1.00 94.31 111 PHE A C 1
ATOM 872 O O . PHE A 1 111 ? 0.902 -4.882 17.166 1.00 94.31 111 PHE A O 1
ATOM 879 N N . ASN A 1 112 ? -1.081 -4.859 18.211 1.00 94.19 112 ASN A N 1
ATOM 880 C CA . ASN A 1 112 ? -1.805 -4.257 17.087 1.00 94.19 112 ASN A CA 1
ATOM 881 C C . ASN A 1 112 ? -1.255 -2.869 16.716 1.00 94.19 112 ASN A C 1
ATOM 883 O O . ASN A 1 112 ? -1.142 -2.546 15.539 1.00 94.19 112 ASN A O 1
ATOM 887 N N . LEU A 1 113 ? -0.873 -2.057 17.710 1.00 93.50 113 LEU A N 1
ATOM 888 C CA . LEU A 1 113 ? -0.216 -0.775 17.456 1.00 93.50 113 LEU A CA 1
ATOM 889 C C . LEU A 1 113 ? 1.137 -0.965 16.752 1.00 93.50 113 LEU A C 1
ATOM 891 O O . LEU A 1 113 ? 1.411 -0.260 15.788 1.00 93.50 113 LEU A O 1
ATOM 895 N N . GLY A 1 114 ? 1.946 -1.934 17.191 1.00 95.25 114 GLY A N 1
ATOM 896 C CA . GLY A 1 114 ? 3.218 -2.272 16.548 1.00 95.25 114 GLY A CA 1
ATOM 897 C C . GLY A 1 114 ? 3.046 -2.705 15.092 1.00 95.25 114 GLY A C 1
ATOM 898 O O . GLY A 1 114 ? 3.748 -2.196 14.224 1.00 95.25 114 GLY A O 1
ATOM 899 N N . VAL A 1 115 ? 2.061 -3.566 14.808 1.00 97.00 115 VAL A N 1
ATOM 900 C CA . VAL A 1 115 ? 1.714 -3.969 13.432 1.00 97.00 115 VAL A CA 1
ATOM 901 C C . VAL A 1 115 ? 1.318 -2.752 12.588 1.00 97.00 115 VAL A C 1
ATOM 903 O O . VAL A 1 115 ? 1.815 -2.603 11.477 1.00 97.00 115 VAL A O 1
ATOM 906 N N . ASN A 1 116 ? 0.492 -1.844 13.117 1.00 95.56 116 ASN A N 1
ATOM 907 C CA . ASN A 1 116 ? 0.073 -0.641 12.389 1.00 95.56 116 ASN A CA 1
ATOM 908 C C . ASN A 1 116 ? 1.235 0.319 12.105 1.00 95.56 116 ASN A C 1
ATOM 910 O O . ASN A 1 116 ? 1.309 0.876 11.012 1.00 95.56 116 ASN A O 1
ATOM 914 N N . ILE A 1 117 ? 2.148 0.500 13.063 1.00 95.88 117 ILE A N 1
ATOM 915 C CA . ILE A 1 117 ? 3.360 1.309 12.868 1.00 95.88 117 ILE A CA 1
ATOM 916 C C . ILE A 1 117 ? 4.239 0.681 11.786 1.00 95.88 117 ILE A C 1
ATOM 918 O O . ILE A 1 117 ? 4.706 1.389 10.898 1.00 95.88 117 ILE A O 1
ATOM 922 N N . PHE A 1 118 ? 4.433 -0.639 11.833 1.00 98.31 118 PHE A N 1
ATOM 923 C CA . PHE A 1 118 ? 5.256 -1.348 10.860 1.00 98.31 118 PHE A CA 1
ATOM 924 C C . PHE A 1 118 ? 4.662 -1.268 9.446 1.00 98.31 118 PHE A C 1
ATOM 926 O O . PHE A 1 118 ? 5.376 -0.916 8.514 1.00 98.31 118 PHE A O 1
ATOM 933 N N . ILE A 1 119 ? 3.344 -1.458 9.294 1.00 97.94 119 ILE A N 1
ATOM 934 C CA . ILE A 1 119 ? 2.636 -1.230 8.022 1.00 97.94 119 ILE A CA 1
ATOM 935 C C . ILE A 1 119 ? 2.837 0.204 7.535 1.00 97.94 119 ILE A C 1
ATOM 937 O O . ILE A 1 119 ? 3.196 0.401 6.379 1.00 97.94 119 ILE A O 1
ATOM 941 N N . GLY A 1 120 ? 2.625 1.199 8.402 1.00 96.75 120 GLY A N 1
ATOM 942 C CA . GLY A 1 120 ? 2.774 2.607 8.039 1.00 96.75 120 GLY A CA 1
ATOM 943 C C . GLY A 1 120 ? 4.190 2.947 7.569 1.00 96.75 120 GLY A C 1
ATOM 944 O O . GLY A 1 120 ? 4.349 3.608 6.546 1.00 96.75 120 GLY A O 1
ATOM 945 N N . ALA A 1 121 ? 5.213 2.452 8.268 1.00 98.25 121 ALA A N 1
ATOM 946 C CA . ALA A 1 121 ? 6.612 2.661 7.902 1.00 98.25 121 ALA A CA 1
ATOM 947 C C . ALA A 1 121 ? 6.969 1.968 6.578 1.00 98.25 121 ALA A C 1
ATOM 949 O O . ALA A 1 121 ? 7.523 2.607 5.685 1.00 98.25 121 ALA A O 1
ATOM 950 N N . SER A 1 122 ? 6.611 0.691 6.417 1.00 98.62 122 SER A N 1
ATOM 951 C CA . SER A 1 122 ? 6.857 -0.055 5.179 1.00 98.62 122 SER A CA 1
ATOM 952 C C . SER A 1 122 ? 6.125 0.562 3.984 1.00 98.62 122 SER A C 1
ATOM 954 O O . SER A 1 122 ? 6.727 0.723 2.925 1.00 98.62 122 SER A O 1
ATOM 956 N N . ALA A 1 123 ? 4.865 0.974 4.156 1.00 97.88 123 ALA A N 1
ATOM 957 C CA . ALA A 1 123 ? 4.085 1.650 3.120 1.00 97.88 123 ALA A CA 1
ATOM 958 C C . ALA A 1 123 ? 4.672 3.009 2.740 1.00 97.88 123 ALA A C 1
ATOM 960 O O . ALA A 1 123 ? 4.711 3.342 1.559 1.00 97.88 123 ALA A O 1
ATOM 961 N N . LEU A 1 124 ? 5.159 3.781 3.715 1.00 98.12 124 LEU A N 1
ATOM 962 C CA . LEU A 1 124 ? 5.802 5.062 3.445 1.00 98.12 124 LEU A CA 1
ATOM 963 C C . LEU A 1 124 ? 7.098 4.874 2.648 1.00 98.12 124 LEU A C 1
ATOM 965 O O . LEU A 1 124 ? 7.294 5.548 1.644 1.00 98.12 124 LEU A O 1
ATOM 969 N N . ILE A 1 125 ? 7.959 3.937 3.053 1.00 98.62 125 ILE A N 1
ATOM 970 C CA . ILE A 1 125 ? 9.229 3.671 2.360 1.00 98.62 125 ILE A CA 1
ATOM 971 C C . ILE A 1 125 ? 8.973 3.137 0.943 1.00 98.62 125 ILE A C 1
ATOM 973 O O . ILE A 1 125 ? 9.566 3.636 -0.015 1.00 98.62 125 ILE A O 1
ATOM 977 N N . SER A 1 126 ? 8.059 2.173 0.791 1.00 98.44 126 SER A N 1
ATOM 978 C CA . SER A 1 126 ? 7.686 1.608 -0.513 1.00 98.44 126 SER A CA 1
ATOM 979 C C . SER A 1 126 ? 7.037 2.662 -1.416 1.00 98.44 126 SER A C 1
ATOM 981 O O . SER A 1 126 ? 7.408 2.806 -2.578 1.00 98.44 126 SER A O 1
ATOM 983 N N . GLY A 1 127 ? 6.137 3.479 -0.866 1.00 98.00 127 GLY A N 1
ATOM 984 C CA . GLY A 1 127 ? 5.482 4.564 -1.588 1.00 98.00 127 GLY A CA 1
ATOM 985 C C . GLY A 1 127 ? 6.451 5.648 -2.056 1.00 98.00 127 GLY A C 1
ATOM 986 O O . GLY A 1 127 ? 6.414 6.033 -3.220 1.00 98.00 127 GLY A O 1
ATOM 987 N N . LEU A 1 128 ? 7.352 6.112 -1.184 1.00 97.94 128 LEU A N 1
ATOM 988 C CA . LEU A 1 128 ? 8.343 7.136 -1.532 1.00 97.94 128 LEU A CA 1
ATOM 989 C C . LEU A 1 128 ? 9.358 6.636 -2.564 1.00 97.94 128 LEU A C 1
ATOM 991 O O . LEU A 1 128 ? 9.671 7.361 -3.504 1.00 97.94 128 LEU A O 1
ATOM 995 N N . SER A 1 129 ? 9.836 5.398 -2.426 1.00 98.00 129 SER A N 1
ATOM 996 C CA . SER A 1 129 ? 10.712 4.787 -3.436 1.00 98.00 129 SER A CA 1
ATOM 997 C C . SER A 1 129 ? 9.987 4.561 -4.770 1.00 98.00 129 SER A C 1
ATOM 999 O O . SER A 1 129 ? 10.564 4.810 -5.822 1.00 98.00 129 SER A O 1
ATOM 1001 N N . GLY A 1 130 ? 8.699 4.199 -4.752 1.00 97.00 130 GLY A N 1
ATOM 1002 C CA . GLY A 1 130 ? 7.882 4.107 -5.967 1.00 97.00 130 GLY A CA 1
ATOM 1003 C C . GLY A 1 130 ? 7.676 5.463 -6.652 1.00 97.00 130 GLY A C 1
ATOM 1004 O O . GLY A 1 130 ? 7.809 5.567 -7.869 1.00 97.00 130 GLY A O 1
ATOM 1005 N N . ILE A 1 131 ? 7.421 6.526 -5.879 1.00 97.00 131 ILE A N 1
ATOM 1006 C CA . ILE A 1 131 ? 7.357 7.906 -6.394 1.00 97.00 131 ILE A CA 1
ATOM 1007 C C . ILE A 1 131 ? 8.704 8.312 -7.005 1.00 97.00 131 ILE A C 1
ATOM 1009 O O . ILE A 1 131 ? 8.728 8.922 -8.071 1.00 97.00 131 ILE A O 1
ATOM 1013 N N . TYR A 1 132 ? 9.818 7.952 -6.365 1.00 97.00 132 TYR A N 1
ATOM 1014 C CA . TYR A 1 132 ? 11.154 8.196 -6.902 1.00 97.00 132 TYR A CA 1
ATOM 1015 C C . TYR A 1 132 ? 11.353 7.518 -8.267 1.00 97.00 132 TYR A C 1
ATOM 1017 O O . TYR A 1 132 ? 11.748 8.191 -9.218 1.00 97.00 132 TYR A O 1
ATOM 1025 N N . PHE A 1 133 ? 10.988 6.240 -8.408 1.00 96.25 133 PHE A N 1
ATOM 1026 C CA . PHE A 1 133 ? 11.047 5.540 -9.699 1.00 96.25 133 PHE A CA 1
ATOM 1027 C C . PHE A 1 133 ? 10.143 6.138 -10.770 1.00 96.25 133 PHE A C 1
ATOM 1029 O O . PHE A 1 133 ? 10.494 6.106 -11.948 1.00 96.25 133 PHE A O 1
ATOM 1036 N N . LEU A 1 134 ? 8.988 6.669 -10.372 1.00 94.75 134 LEU A N 1
ATOM 1037 C CA . LEU A 1 134 ? 8.026 7.258 -11.294 1.00 94.75 134 LEU A CA 1
A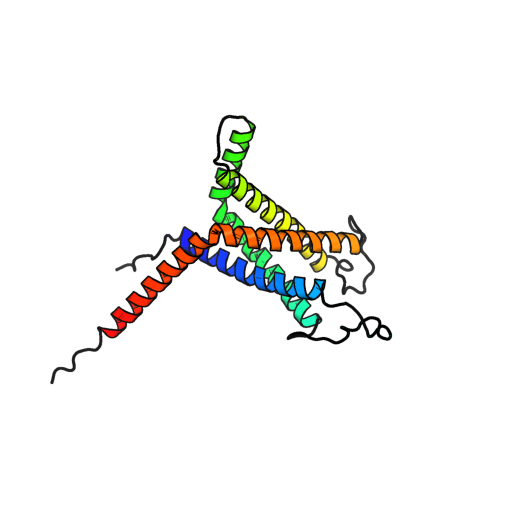TOM 1038 C C . LEU A 1 134 ? 8.473 8.634 -11.806 1.00 94.75 134 LEU A C 1
ATOM 1040 O O . LEU A 1 134 ? 8.201 8.974 -12.955 1.00 94.75 134 LEU A O 1
ATOM 1044 N N . LEU A 1 135 ? 9.115 9.440 -10.955 1.00 94.94 135 LEU A N 1
ATOM 1045 C CA . LEU A 1 135 ? 9.363 10.857 -11.236 1.00 94.94 135 LEU A CA 1
ATOM 1046 C C . LEU A 1 135 ? 10.801 11.179 -11.640 1.00 94.94 135 LEU A C 1
ATOM 1048 O O . LEU A 1 135 ? 11.020 12.213 -12.270 1.00 94.94 135 LEU A O 1
ATOM 1052 N N . VAL A 1 136 ? 11.779 10.349 -11.271 1.00 95.38 136 VAL A N 1
ATOM 1053 C CA . VAL A 1 136 ? 13.192 10.636 -11.540 1.00 95.38 136 VAL A CA 1
ATOM 1054 C C . VAL A 1 136 ? 13.661 9.887 -12.792 1.00 95.38 136 VAL A C 1
ATOM 1056 O O . VAL A 1 136 ? 13.719 8.654 -12.789 1.00 95.38 136 VAL A O 1
ATOM 1059 N N . PRO A 1 137 ? 14.042 10.597 -13.873 1.00 92.50 137 PRO A N 1
AT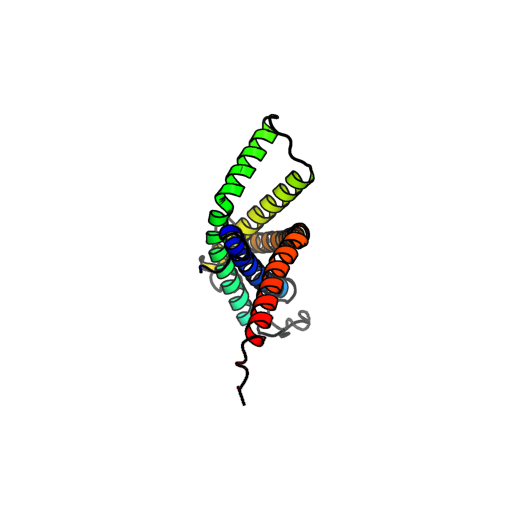OM 1060 C CA . PRO A 1 137 ? 14.604 9.963 -15.061 1.00 92.50 137 PRO A CA 1
ATOM 1061 C C . PRO A 1 137 ? 15.856 9.153 -14.709 1.00 92.50 137 PRO A C 1
ATOM 1063 O O . PRO A 1 137 ? 16.708 9.624 -13.959 1.00 92.50 137 PRO A O 1
ATOM 1066 N N . GLY A 1 138 ? 15.980 7.932 -15.233 1.00 92.25 138 GLY A N 1
ATOM 1067 C CA . GLY A 1 138 ? 17.108 7.057 -14.891 1.00 92.25 138 GLY A CA 1
ATOM 1068 C C . GLY A 1 138 ? 16.946 6.266 -13.592 1.00 92.25 138 GLY A C 1
ATOM 1069 O O . GLY A 1 138 ? 17.772 5.393 -13.334 1.00 92.25 138 GLY A O 1
ATOM 1070 N N . ALA A 1 139 ? 15.919 6.526 -12.776 1.00 93.19 139 ALA A N 1
ATOM 1071 C CA . ALA A 1 139 ? 15.724 5.807 -11.517 1.00 93.19 139 ALA A CA 1
ATOM 1072 C C . ALA A 1 139 ? 15.028 4.450 -11.688 1.00 93.19 139 ALA A C 1
ATOM 1074 O O . ALA A 1 139 ? 15.275 3.547 -10.897 1.00 93.19 139 ALA A O 1
ATOM 1075 N N . SER A 1 140 ? 14.169 4.287 -12.698 1.00 87.75 140 SER A N 1
ATOM 1076 C CA . SER A 1 140 ? 13.466 3.024 -12.937 1.00 87.75 140 SER A CA 1
ATOM 1077 C C . SER A 1 140 ? 14.349 1.986 -13.640 1.00 87.75 140 SER A C 1
ATOM 1079 O O . SER A 1 140 ? 15.259 2.315 -14.405 1.00 87.75 140 SER A O 1
ATOM 1081 N N . HIS A 1 141 ? 14.058 0.704 -13.412 1.00 77.81 141 HIS A N 1
ATOM 1082 C CA . HIS A 1 141 ? 14.805 -0.412 -14.005 1.00 77.81 141 HIS A CA 1
ATOM 1083 C C . HIS A 1 141 ? 14.710 -0.481 -15.529 1.00 77.81 141 HIS A C 1
ATOM 1085 O O . HIS A 1 141 ? 15.683 -0.843 -16.184 1.00 77.81 141 HIS A O 1
ATOM 1091 N N . GLU A 1 142 ? 13.573 -0.070 -16.083 1.00 76.75 142 GLU A N 1
ATOM 1092 C CA . GLU A 1 142 ? 13.324 -0.042 -17.528 1.00 76.75 142 GLU A CA 1
ATOM 1093 C C . GLU A 1 142 ? 13.895 1.231 -18.195 1.00 76.75 142 GLU A C 1
ATOM 1095 O O . GLU A 1 142 ? 13.815 1.395 -19.411 1.00 76.75 142 GLU A O 1
ATOM 1100 N N . SER A 1 143 ? 14.482 2.161 -17.425 1.00 83.81 143 SER A N 1
ATOM 1101 C CA . SER A 1 143 ? 15.040 3.401 -17.971 1.00 83.81 143 SER A CA 1
ATOM 1102 C C . SER A 1 143 ? 16.370 3.172 -18.693 1.00 83.81 143 SER A C 1
ATOM 1104 O O . SER A 1 143 ? 17.335 2.661 -18.115 1.00 83.81 143 SER A O 1
ATOM 1106 N N . THR A 1 144 ? 16.456 3.689 -19.921 1.00 85.88 144 THR A N 1
ATOM 1107 C CA . THR A 1 144 ? 17.679 3.751 -20.740 1.00 85.88 144 THR A CA 1
ATOM 1108 C C . THR A 1 144 ? 18.621 4.893 -20.351 1.00 85.88 144 THR A C 1
ATOM 1110 O O . THR A 1 144 ? 19.785 4.889 -20.746 1.00 85.88 144 THR A O 1
ATOM 1113 N N . ALA A 1 145 ? 18.144 5.870 -19.573 1.00 91.44 145 ALA A N 1
ATOM 1114 C CA . ALA A 1 145 ? 18.987 6.932 -19.033 1.00 91.44 145 ALA A CA 1
ATOM 1115 C C . ALA A 1 145 ? 19.989 6.391 -17.997 1.00 91.44 145 ALA A C 1
ATOM 1117 O O . ALA A 1 145 ? 19.759 5.349 -17.372 1.00 91.44 145 ALA A O 1
ATOM 1118 N N . LEU A 1 146 ? 21.087 7.130 -17.805 1.00 92.25 146 LEU A N 1
ATOM 1119 C CA . LEU A 1 146 ? 22.108 6.826 -16.800 1.00 92.25 146 LEU A CA 1
ATOM 1120 C C . LEU A 1 146 ? 21.504 6.788 -15.392 1.00 92.25 146 LEU A C 1
ATOM 1122 O O . LEU A 1 146 ? 20.502 7.446 -15.115 1.00 92.25 146 LEU A O 1
ATOM 1126 N N . ASP A 1 147 ? 22.123 6.011 -14.505 1.00 94.00 147 ASP A N 1
ATOM 1127 C CA . ASP A 1 147 ? 21.759 6.001 -13.089 1.00 94.00 147 ASP A CA 1
ATOM 1128 C C . ASP A 1 147 ? 21.944 7.417 -12.506 1.00 94.00 147 ASP A C 1
ATOM 1130 O O . ASP A 1 147 ? 23.050 7.961 -12.592 1.00 94.00 147 ASP A O 1
ATOM 1134 N N . PRO A 1 148 ? 20.890 8.038 -11.943 1.00 93.81 148 PRO A N 1
ATOM 1135 C CA . PRO A 1 148 ? 20.973 9.379 -11.378 1.00 93.81 148 PRO A CA 1
ATOM 1136 C C . PRO A 1 148 ? 21.825 9.434 -10.105 1.00 93.81 148 PRO A C 1
ATOM 1138 O O . PRO A 1 148 ? 22.221 10.528 -9.706 1.00 93.81 148 PRO A O 1
ATOM 1141 N N . LEU A 1 149 ? 22.091 8.289 -9.453 1.00 93.44 149 LEU A N 1
ATOM 1142 C CA . LEU A 1 149 ? 22.896 8.187 -8.228 1.00 93.44 149 LEU A CA 1
ATOM 1143 C C . LEU A 1 149 ? 22.435 9.142 -7.108 1.00 93.44 149 LEU A C 1
ATOM 1145 O O . LEU A 1 149 ? 23.229 9.583 -6.274 1.00 93.44 149 LEU A O 1
ATOM 1149 N N . TRP A 1 150 ? 21.144 9.486 -7.080 1.00 91.19 150 TRP A N 1
ATOM 1150 C CA . TRP A 1 150 ? 20.601 10.400 -6.084 1.00 91.19 150 TRP A CA 1
ATOM 1151 C C . TRP A 1 150 ? 20.407 9.678 -4.751 1.00 91.19 150 TRP A C 1
ATOM 1153 O O . TRP A 1 150 ? 19.573 8.780 -4.642 1.00 91.19 150 TRP A O 1
ATOM 1163 N N . LEU A 1 151 ? 21.185 10.082 -3.739 1.00 93.56 151 LEU A N 1
ATOM 1164 C CA . LEU A 1 151 ? 21.368 9.444 -2.420 1.00 93.56 151 LEU A CA 1
ATOM 1165 C C . LEU A 1 151 ? 21.977 8.037 -2.473 1.00 93.56 151 LEU A C 1
ATOM 1167 O O . LEU A 1 151 ? 22.929 7.756 -1.748 1.00 93.56 151 LEU A O 1
ATOM 1171 N N . PHE A 1 152 ? 21.449 7.169 -3.329 1.00 95.75 152 PHE A N 1
ATOM 1172 C CA . PHE A 1 152 ? 21.899 5.801 -3.520 1.00 95.75 152 PHE A CA 1
ATOM 1173 C C . PHE A 1 152 ? 21.883 5.427 -5.005 1.00 95.75 152 PHE A C 1
ATOM 1175 O O . PHE A 1 152 ? 21.269 6.109 -5.826 1.00 95.75 152 PHE A O 1
ATOM 1182 N N . SER A 1 153 ? 22.542 4.321 -5.349 1.00 95.00 153 SER A N 1
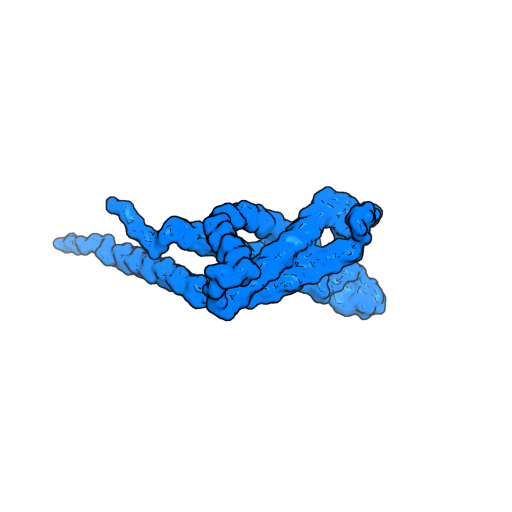ATOM 1183 C CA . SER A 1 153 ? 22.447 3.737 -6.689 1.00 95.00 153 SER A CA 1
ATOM 1184 C C . SER A 1 153 ? 21.043 3.211 -6.982 1.00 95.00 153 SER A C 1
ATOM 1186 O O . SER A 1 153 ? 20.286 2.887 -6.057 1.00 95.00 153 SER A O 1
ATOM 1188 N N . ARG A 1 154 ? 20.722 3.050 -8.271 1.00 92.88 154 ARG A N 1
ATOM 1189 C CA . ARG A 1 154 ? 19.486 2.412 -8.750 1.00 92.88 154 ARG A CA 1
ATOM 1190 C C . ARG A 1 154 ? 19.234 1.080 -8.042 1.00 92.88 154 ARG A C 1
ATOM 1192 O O . ARG A 1 154 ? 18.158 0.875 -7.498 1.00 92.88 154 ARG A O 1
ATOM 1199 N N . LEU A 1 155 ? 20.263 0.231 -7.947 1.00 92.56 155 LEU A N 1
ATOM 1200 C CA . LEU A 1 155 ? 20.182 -1.066 -7.266 1.00 92.56 155 LEU A CA 1
ATOM 1201 C C . LEU A 1 155 ? 19.768 -0.937 -5.794 1.00 92.56 155 LEU A C 1
ATOM 1203 O O . LEU A 1 155 ? 18.927 -1.693 -5.315 1.00 92.56 155 LEU A O 1
ATOM 1207 N N . THR A 1 156 ? 20.367 -0.001 -5.059 1.00 96.06 156 THR A N 1
ATOM 1208 C CA . THR A 1 156 ? 20.048 0.185 -3.640 1.00 96.06 156 THR A CA 1
ATOM 1209 C C . THR A 1 156 ? 18.620 0.689 -3.460 1.00 96.06 156 THR A C 1
ATOM 1211 O O . THR A 1 156 ? 17.916 0.205 -2.574 1.00 96.06 156 THR A O 1
ATOM 1214 N N . TRP A 1 157 ? 18.161 1.607 -4.313 1.00 96.88 157 TRP A N 1
ATOM 1215 C CA . TRP A 1 157 ? 16.761 2.030 -4.319 1.00 96.88 157 TRP A CA 1
ATOM 1216 C C . TRP A 1 157 ? 15.805 0.873 -4.604 1.00 96.88 157 TRP A C 1
ATOM 1218 O O . TRP A 1 157 ? 14.777 0.756 -3.934 1.00 96.88 157 TRP A O 1
ATOM 1228 N N . ASP A 1 158 ? 16.171 -0.017 -5.521 1.00 94.12 158 ASP A N 1
ATOM 1229 C CA . ASP A 1 158 ? 15.383 -1.203 -5.847 1.00 94.12 158 ASP A CA 1
ATOM 1230 C C . ASP A 1 158 ? 15.277 -2.183 -4.687 1.00 94.12 158 ASP A C 1
ATOM 1232 O O . ASP A 1 158 ? 14.191 -2.686 -4.387 1.00 94.12 158 ASP A O 1
ATOM 1236 N N . LEU A 1 159 ? 16.375 -2.391 -3.960 1.00 96.38 159 LEU A N 1
ATOM 1237 C CA . LEU A 1 159 ? 16.363 -3.175 -2.729 1.00 96.38 159 LEU A CA 1
ATOM 1238 C C . LEU A 1 159 ? 15.473 -2.523 -1.663 1.00 96.38 159 LEU A C 1
ATOM 1240 O O . LEU A 1 159 ? 14.698 -3.224 -1.011 1.00 96.38 159 LEU A O 1
ATOM 1244 N N . ILE A 1 160 ? 15.536 -1.198 -1.503 1.00 98.06 160 ILE A N 1
ATOM 1245 C CA . ILE A 1 160 ? 14.679 -0.463 -0.561 1.00 98.06 160 ILE A CA 1
ATOM 1246 C C . ILE A 1 160 ? 13.200 -0.652 -0.923 1.00 98.06 160 ILE A C 1
ATOM 1248 O O . ILE A 1 160 ? 12.402 -1.017 -0.053 1.00 98.06 160 ILE A O 1
ATOM 1252 N N . HIS A 1 161 ? 12.827 -0.447 -2.187 1.00 97.38 161 HIS A N 1
ATOM 1253 C CA . HIS A 1 161 ? 11.447 -0.600 -2.650 1.00 97.38 161 HIS A CA 1
ATOM 1254 C C . HIS A 1 161 ? 10.952 -2.040 -2.495 1.00 97.38 161 HIS A C 1
ATOM 1256 O O . HIS A 1 161 ? 9.885 -2.281 -1.927 1.00 97.38 161 HIS A O 1
ATOM 1262 N N . THR A 1 162 ? 11.771 -3.002 -2.919 1.00 96.69 162 THR A N 1
ATOM 1263 C CA . THR A 1 162 ? 11.455 -4.430 -2.872 1.00 96.69 162 THR A CA 1
ATOM 1264 C C . THR A 1 162 ? 11.239 -4.906 -1.444 1.00 96.69 162 THR A C 1
ATOM 1266 O O . THR A 1 162 ? 10.180 -5.446 -1.122 1.00 96.69 162 THR A O 1
ATOM 1269 N N . TRP A 1 163 ? 12.209 -4.690 -0.553 1.00 98.25 163 TRP A N 1
ATOM 1270 C CA . TRP A 1 163 ? 12.118 -5.209 0.811 1.00 98.25 163 TRP A CA 1
ATOM 1271 C C . TRP A 1 163 ? 11.056 -4.483 1.633 1.00 98.25 163 TRP A C 1
ATOM 1273 O O . TRP A 1 163 ? 10.330 -5.132 2.388 1.00 98.25 163 TRP A O 1
ATOM 1283 N N . SER A 1 164 ? 10.887 -3.169 1.450 1.00 98.62 164 SER A N 1
ATOM 1284 C CA . SER A 1 164 ? 9.771 -2.456 2.083 1.00 98.62 164 SER A CA 1
ATOM 1285 C C . SER A 1 164 ? 8.410 -2.961 1.590 1.00 98.62 164 SER A C 1
ATOM 1287 O O . SER A 1 164 ? 7.515 -3.149 2.414 1.00 98.62 164 SER A O 1
ATOM 1289 N N . GLY A 1 165 ? 8.271 -3.281 0.299 1.00 98.25 165 GLY A N 1
ATOM 1290 C CA . GLY A 1 165 ? 7.081 -3.920 -0.269 1.00 98.25 165 GLY A CA 1
ATOM 1291 C C . GLY A 1 165 ? 6.821 -5.323 0.294 1.00 98.25 165 GLY A C 1
ATOM 1292 O O . GLY A 1 165 ? 5.704 -5.618 0.716 1.00 98.25 165 GLY A O 1
ATOM 1293 N N . VAL A 1 166 ? 7.847 -6.174 0.391 1.00 98.31 166 VAL A N 1
ATOM 1294 C CA . VAL A 1 166 ? 7.737 -7.521 0.990 1.00 98.31 166 VAL A CA 1
ATOM 1295 C C . VAL A 1 166 ? 7.276 -7.437 2.447 1.00 98.31 166 VAL A C 1
ATOM 1297 O O . VAL A 1 166 ? 6.338 -8.135 2.847 1.00 98.31 166 VAL A O 1
ATOM 1300 N N . PHE A 1 167 ? 7.884 -6.550 3.238 1.00 98.56 167 PHE A N 1
ATOM 1301 C CA . PHE A 1 167 ? 7.474 -6.325 4.623 1.00 98.56 167 PHE A CA 1
ATOM 1302 C C . PHE A 1 167 ? 6.050 -5.779 4.724 1.00 98.56 167 PHE A C 1
ATOM 1304 O O . PHE A 1 167 ? 5.288 -6.237 5.579 1.00 98.56 167 PHE A O 1
ATOM 1311 N N . LEU A 1 168 ? 5.666 -4.865 3.829 1.00 98.50 168 LEU A N 1
ATOM 1312 C CA . LEU A 1 168 ? 4.307 -4.342 3.759 1.00 98.50 168 LEU A CA 1
ATOM 1313 C C . LEU A 1 168 ? 3.292 -5.458 3.491 1.00 98.50 168 LEU A C 1
ATOM 1315 O O . LEU A 1 168 ? 2.308 -5.557 4.221 1.00 98.50 168 LEU A O 1
ATOM 1319 N N . VAL A 1 169 ? 3.531 -6.319 2.499 1.00 98.31 169 VAL A N 1
ATOM 1320 C CA . VAL A 1 169 ? 2.628 -7.431 2.152 1.00 98.31 169 VAL A CA 1
ATOM 1321 C C . VAL A 1 169 ? 2.492 -8.414 3.318 1.00 98.31 169 VAL A C 1
ATOM 1323 O O . VAL A 1 169 ? 1.372 -8.787 3.690 1.00 98.31 169 VAL A O 1
ATOM 1326 N N . ALA A 1 170 ? 3.606 -8.796 3.947 1.00 98.12 170 ALA A N 1
ATOM 1327 C CA . ALA A 1 170 ? 3.594 -9.700 5.097 1.00 98.12 170 ALA A CA 1
ATOM 1328 C C . ALA A 1 170 ? 2.819 -9.103 6.287 1.00 98.12 170 ALA A C 1
ATOM 1330 O O . ALA A 1 170 ? 1.943 -9.754 6.868 1.00 98.12 170 ALA A O 1
ATOM 1331 N N . ALA A 1 171 ? 3.090 -7.841 6.626 1.00 98.25 171 ALA A N 1
ATOM 1332 C CA . ALA A 1 171 ? 2.447 -7.157 7.741 1.00 98.25 171 ALA A CA 1
ATOM 1333 C C . ALA A 1 171 ? 0.961 -6.877 7.482 1.00 98.25 171 ALA A C 1
ATOM 1335 O O . ALA A 1 171 ? 0.133 -7.085 8.372 1.00 98.25 171 ALA A O 1
ATOM 1336 N N . ALA A 1 172 ? 0.601 -6.470 6.262 1.00 97.19 172 ALA A N 1
ATOM 1337 C CA . ALA A 1 172 ? -0.783 -6.263 5.853 1.00 97.19 172 ALA A CA 1
ATOM 1338 C C . ALA A 1 172 ? -1.590 -7.566 5.935 1.00 97.19 172 ALA A C 1
ATOM 1340 O O . ALA A 1 172 ? -2.706 -7.558 6.454 1.00 97.19 172 ALA A O 1
ATOM 1341 N N . THR A 1 173 ? -1.009 -8.697 5.519 1.00 97.69 173 THR A N 1
ATOM 1342 C CA . THR A 1 173 ? -1.637 -10.024 5.647 1.00 97.69 173 THR A CA 1
ATOM 1343 C C . THR A 1 173 ? -1.946 -10.354 7.110 1.00 97.69 173 THR A C 1
ATOM 1345 O O . THR A 1 173 ? -3.073 -10.729 7.445 1.00 97.69 173 THR A O 1
ATOM 1348 N N . LEU A 1 174 ? -0.979 -10.140 8.009 1.00 97.75 174 LEU A N 1
ATOM 1349 C CA . LEU A 1 174 ? -1.179 -10.317 9.449 1.00 97.75 174 LEU A CA 1
ATOM 1350 C C . LEU A 1 174 ? -2.254 -9.366 10.004 1.00 97.75 174 LEU A C 1
ATOM 1352 O O . LEU A 1 174 ? -3.102 -9.780 10.796 1.00 97.75 174 LEU A O 1
ATOM 1356 N N . HIS A 1 175 ? -2.252 -8.103 9.588 1.00 95.62 175 HIS A N 1
ATOM 1357 C CA . HIS A 1 175 ? -3.251 -7.123 10.009 1.00 95.62 175 HIS A CA 1
ATOM 1358 C C . HIS A 1 175 ? -4.666 -7.519 9.572 1.00 95.62 175 HIS A C 1
ATOM 1360 O O . HIS A 1 175 ? -5.592 -7.505 10.386 1.00 95.62 175 HIS A O 1
ATOM 1366 N N . ILE A 1 176 ? -4.838 -7.955 8.323 1.00 95.38 176 ILE A N 1
ATOM 1367 C CA . ILE A 1 176 ? -6.119 -8.461 7.815 1.00 95.38 176 ILE A CA 1
ATOM 1368 C C . ILE A 1 176 ? -6.580 -9.663 8.639 1.00 95.38 176 ILE A C 1
ATOM 1370 O O . ILE A 1 176 ? -7.746 -9.722 9.032 1.00 95.38 176 ILE A O 1
ATOM 1374 N N . TYR A 1 177 ? -5.670 -10.582 8.966 1.00 96.69 177 TYR A N 1
ATOM 1375 C CA . TYR A 1 177 ? -5.978 -11.728 9.818 1.00 96.69 177 TYR A CA 1
ATOM 1376 C C . TYR A 1 177 ? -6.487 -11.302 11.208 1.00 96.69 177 TYR A C 1
ATOM 1378 O O . TYR A 1 177 ? -7.522 -11.796 11.665 1.00 96.69 177 TYR A O 1
ATOM 1386 N N . ILE A 1 178 ? -5.827 -10.333 11.855 1.00 95.56 178 ILE A N 1
ATOM 1387 C CA . ILE A 1 178 ? -6.243 -9.791 13.163 1.00 95.56 178 ILE A CA 1
ATOM 1388 C C . ILE A 1 178 ? -7.652 -9.177 13.086 1.00 95.56 178 ILE A C 1
ATOM 1390 O O . ILE A 1 178 ? -8.473 -9.382 13.987 1.00 95.56 178 ILE A O 1
ATOM 1394 N N . HIS A 1 179 ? -7.959 -8.457 12.004 1.00 93.69 179 HIS A N 1
ATOM 1395 C CA . HIS A 1 179 ? -9.224 -7.726 11.846 1.00 93.69 179 HIS A CA 1
ATOM 1396 C C . HIS A 1 179 ? -10.321 -8.498 11.103 1.00 93.69 179 HIS A C 1
ATOM 1398 O O . HIS A 1 179 ? -11.442 -7.996 10.963 1.00 93.69 179 HIS A O 1
ATOM 1404 N N . TRP A 1 180 ? -10.068 -9.746 10.702 1.00 95.38 180 TRP A N 1
ATOM 1405 C CA . TRP A 1 180 ? -10.979 -10.552 9.882 1.00 95.38 180 TRP A CA 1
ATOM 1406 C C . TRP A 1 180 ? -12.400 -10.645 10.456 1.00 95.38 180 TRP A C 1
ATOM 1408 O O . TRP A 1 180 ? -13.401 -10.481 9.750 1.00 95.38 180 TRP A O 1
ATOM 1418 N N . LYS A 1 181 ? -12.512 -10.826 11.780 1.00 96.12 181 LYS A N 1
ATOM 1419 C CA . LYS A 1 181 ? -13.811 -10.899 12.474 1.00 96.12 181 LYS A CA 1
ATOM 1420 C C . LYS A 1 181 ? -14.632 -9.619 12.314 1.00 96.12 181 LYS A C 1
ATOM 1422 O O . LYS A 1 181 ? -15.860 -9.688 12.208 1.00 96.12 181 LYS A O 1
ATOM 1427 N N . TRP A 1 182 ? -13.983 -8.455 12.319 1.00 94.31 182 TRP A N 1
ATOM 1428 C CA . TRP A 1 182 ? -14.660 -7.176 12.117 1.00 94.31 182 TRP A CA 1
ATOM 1429 C C . TRP A 1 182 ? -15.154 -7.044 10.673 1.00 94.31 182 TRP A C 1
ATOM 1431 O O . TRP A 1 182 ? -16.341 -6.769 10.475 1.00 94.31 182 TRP A O 1
ATOM 1441 N N . ALA A 1 183 ? -14.301 -7.334 9.687 1.00 93.56 183 ALA A N 1
ATOM 1442 C CA . ALA A 1 183 ? -14.659 -7.262 8.269 1.00 93.56 183 ALA A CA 1
ATOM 1443 C C . ALA A 1 183 ? -15.863 -8.167 7.944 1.00 93.56 183 ALA A C 1
ATOM 1445 O O . ALA A 1 183 ? -16.857 -7.723 7.354 1.00 93.56 183 ALA A O 1
ATOM 1446 N N . PHE A 1 184 ? -15.848 -9.409 8.441 1.00 95.94 184 PHE A N 1
ATOM 1447 C CA . PHE A 1 184 ? -16.962 -10.344 8.281 1.00 95.94 184 PHE A CA 1
ATOM 1448 C C . PHE A 1 184 ? -18.248 -9.843 8.956 1.00 95.94 184 PHE A C 1
ATOM 1450 O O . PHE A 1 184 ? -19.345 -9.938 8.398 1.00 95.94 184 PHE A O 1
ATOM 1457 N N . LYS A 1 185 ? -18.135 -9.254 10.154 1.00 96.69 185 LYS A N 1
ATOM 1458 C CA . LYS A 1 185 ? -19.283 -8.693 10.880 1.00 96.69 185 LYS A CA 1
ATOM 1459 C C . LYS A 1 185 ? -19.954 -7.562 10.099 1.00 96.69 185 LYS A C 1
ATOM 1461 O O . LYS A 1 185 ? -21.186 -7.524 10.063 1.00 96.69 185 LYS A O 1
ATOM 1466 N N . ILE A 1 186 ? -19.188 -6.645 9.506 1.00 94.88 186 ILE A N 1
ATOM 1467 C CA . ILE A 1 186 ? -19.743 -5.543 8.704 1.00 94.88 186 ILE A CA 1
ATOM 1468 C C . ILE A 1 186 ? -20.389 -6.081 7.424 1.00 94.88 186 ILE A C 1
ATOM 1470 O O . ILE A 1 186 ? -21.552 -5.766 7.160 1.00 94.88 186 ILE A O 1
ATOM 1474 N N . THR A 1 187 ? -19.711 -6.984 6.717 1.00 94.56 187 THR A N 1
ATOM 1475 C CA . THR A 1 187 ? -20.240 -7.656 5.516 1.00 94.56 187 THR A CA 1
ATOM 1476 C C . THR A 1 187 ? -21.578 -8.345 5.797 1.00 94.56 187 THR A C 1
ATOM 1478 O O . THR A 1 187 ? -22.563 -8.138 5.087 1.00 94.56 187 THR A O 1
ATOM 1481 N N . ARG A 1 188 ? -21.683 -9.077 6.915 1.00 96.38 188 ARG A N 1
ATOM 1482 C CA . ARG A 1 188 ? -22.926 -9.749 7.328 1.00 96.38 188 ARG A CA 1
ATOM 1483 C C . ARG A 1 188 ? -24.076 -8.774 7.597 1.00 96.38 188 ARG A C 1
ATOM 1485 O O . ARG A 1 188 ? -25.235 -9.131 7.374 1.00 96.38 188 ARG A O 1
ATOM 1492 N N . LYS A 1 189 ? -23.798 -7.564 8.097 1.00 94.12 189 LYS A N 1
ATOM 1493 C CA . LYS A 1 189 ? -24.836 -6.537 8.304 1.00 94.12 189 LYS A CA 1
ATOM 1494 C C . LYS A 1 189 ? -25.409 -6.057 6.974 1.00 94.12 189 LYS A C 1
ATOM 1496 O O . LYS A 1 189 ? -26.631 -6.006 6.851 1.00 94.12 189 LYS A O 1
ATOM 1501 N N . TYR A 1 190 ? -24.550 -5.771 5.997 1.00 93.69 190 TYR A N 1
ATOM 1502 C CA . TYR A 1 190 ? -24.983 -5.396 4.650 1.00 93.69 190 TYR A CA 1
ATOM 1503 C C . TYR A 1 190 ? -25.740 -6.530 3.962 1.00 93.69 190 TYR A C 1
ATOM 1505 O O . TYR A 1 190 ? -26.835 -6.299 3.462 1.00 93.69 190 TYR A O 1
ATOM 1513 N N . TRP A 1 191 ? -25.246 -7.768 4.049 1.00 95.38 191 TRP A N 1
ATOM 1514 C CA . TRP A 1 191 ? -25.933 -8.939 3.497 1.00 95.38 191 TRP A CA 1
ATOM 1515 C C . TRP A 1 191 ? -27.348 -9.125 4.063 1.00 95.38 191 TRP A C 1
ATOM 1517 O O . TRP A 1 191 ? -28.308 -9.346 3.330 1.00 95.38 191 TRP A O 1
ATOM 1527 N N . ARG A 1 192 ? -27.512 -8.994 5.386 1.00 94.44 192 ARG A N 1
ATOM 1528 C CA . ARG A 1 192 ? -28.832 -9.081 6.034 1.00 94.44 192 ARG A CA 1
ATOM 1529 C C . ARG A 1 192 ? -29.765 -7.948 5.611 1.00 94.44 192 ARG A C 1
ATOM 1531 O O . ARG A 1 192 ? -30.961 -8.185 5.479 1.00 94.44 192 ARG A O 1
ATOM 1538 N N . ALA A 1 193 ? -29.241 -6.737 5.435 1.00 90.75 193 ALA A N 1
ATOM 1539 C CA . ALA A 1 193 ? -30.024 -5.606 4.952 1.00 90.75 193 ALA A CA 1
ATOM 1540 C C . ALA A 1 193 ? -30.468 -5.815 3.495 1.00 90.75 193 ALA A C 1
ATOM 1542 O O . ALA A 1 193 ? -31.645 -5.629 3.199 1.00 90.75 193 ALA A O 1
ATOM 1543 N N . LEU A 1 194 ? -29.566 -6.296 2.633 1.00 91.25 194 LEU A N 1
ATOM 1544 C CA . LEU A 1 194 ? -29.873 -6.668 1.252 1.00 91.25 194 LEU A CA 1
ATOM 1545 C C . LEU A 1 194 ? -30.961 -7.748 1.201 1.00 91.25 194 LEU A C 1
ATOM 1547 O O . LEU A 1 194 ? -31.969 -7.564 0.528 1.00 91.25 194 LEU A O 1
ATOM 1551 N N . LYS A 1 195 ? -30.823 -8.823 1.990 1.00 93.31 195 LYS A N 1
ATOM 1552 C CA . LYS A 1 195 ? -31.825 -9.899 2.056 1.00 93.31 195 LYS A CA 1
ATOM 1553 C C . LYS A 1 195 ? -33.213 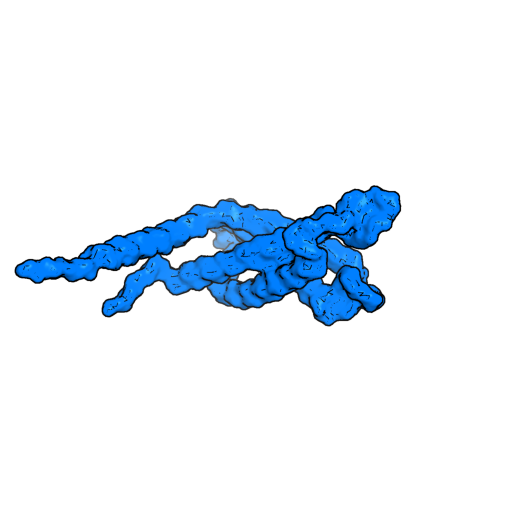-9.384 2.455 1.00 93.31 195 LYS A C 1
ATOM 1555 O O . LYS A 1 195 ? -34.196 -9.799 1.859 1.00 93.31 195 LYS A O 1
ATOM 1560 N N . ARG A 1 196 ? -33.289 -8.467 3.431 1.00 91.06 196 ARG A N 1
ATOM 1561 C CA . ARG A 1 196 ? -34.555 -7.835 3.852 1.00 91.06 196 ARG A CA 1
ATOM 1562 C C . ARG A 1 196 ? -35.172 -6.979 2.749 1.00 91.06 196 ARG A C 1
ATOM 1564 O O . ARG A 1 196 ? -36.381 -7.018 2.579 1.00 91.06 196 ARG A O 1
ATOM 1571 N N . SER A 1 197 ? -34.347 -6.229 2.016 1.00 87.25 197 SER A N 1
ATOM 1572 C CA . SER A 1 197 ? -34.806 -5.401 0.895 1.00 87.25 197 SER A CA 1
ATOM 1573 C C . SER A 1 197 ? -35.376 -6.245 -0.245 1.00 87.25 197 SER A C 1
ATOM 1575 O O . SER A 1 197 ? -36.375 -5.862 -0.847 1.00 87.25 197 SER A O 1
ATOM 1577 N N . LEU A 1 198 ? -34.749 -7.389 -0.534 1.00 89.88 198 LEU A N 1
ATOM 1578 C CA . LEU A 1 198 ? -35.213 -8.314 -1.568 1.00 89.88 198 LEU A CA 1
ATOM 1579 C C . LEU A 1 198 ? -36.519 -9.013 -1.156 1.00 89.88 198 LEU A C 1
ATOM 1581 O O . LEU A 1 198 ? -37.424 -9.140 -1.974 1.00 89.88 198 LEU A O 1
ATOM 1585 N N . SER A 1 199 ? -36.663 -9.403 0.117 1.00 89.19 199 SER A N 1
ATOM 1586 C CA . SER A 1 199 ? -37.912 -9.999 0.613 1.00 89.19 199 SER A CA 1
ATOM 1587 C C . SER A 1 199 ? -39.072 -8.997 0.661 1.00 89.19 199 SER A C 1
ATOM 1589 O O . SER A 1 199 ? -40.175 -9.333 0.266 1.0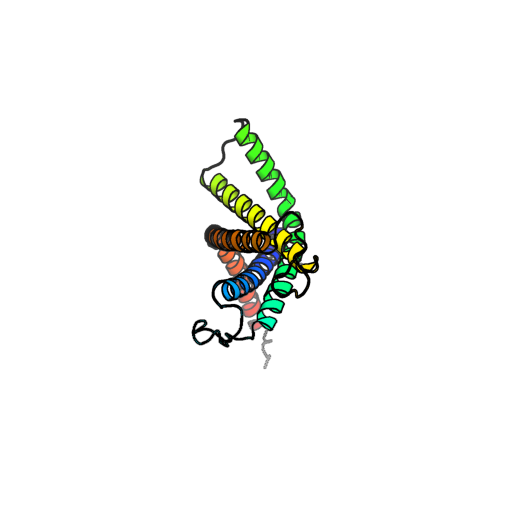0 89.19 199 SER A O 1
ATOM 1591 N N . SER A 1 200 ? -38.846 -7.738 1.051 1.00 79.25 200 SER A N 1
ATOM 1592 C CA . SER A 1 200 ? -39.922 -6.730 1.037 1.00 79.25 200 SER A CA 1
ATOM 1593 C C . SER A 1 200 ? -40.386 -6.347 -0.372 1.00 79.25 200 SER A C 1
ATOM 1595 O O . SER A 1 200 ? -41.518 -5.914 -0.541 1.00 79.25 200 SER A O 1
ATOM 1597 N N . GLY A 1 201 ? -39.523 -6.486 -1.385 1.00 67.12 201 GLY A N 1
ATOM 1598 C CA . GLY A 1 201 ? -39.883 -6.225 -2.783 1.00 67.12 201 GLY A CA 1
ATOM 1599 C C . GLY A 1 201 ? -40.738 -7.325 -3.422 1.00 67.12 201 GLY A C 1
ATOM 1600 O O . GLY A 1 201 ? -41.337 -7.085 -4.464 1.00 67.12 201 GLY A O 1
ATOM 1601 N N . THR A 1 202 ? -40.811 -8.512 -2.808 1.00 59.66 202 THR A N 1
ATOM 1602 C CA . THR A 1 202 ? -41.615 -9.644 -3.305 1.00 59.66 202 THR A CA 1
ATOM 1603 C C . THR A 1 202 ? -43.029 -9.682 -2.707 1.00 59.66 202 THR A C 1
ATOM 1605 O O . THR A 1 202 ? -43.939 -10.160 -3.374 1.00 59.66 202 THR A O 1
ATOM 1608 N N . ASP A 1 203 ? -43.256 -9.062 -1.542 1.00 59.53 203 ASP A N 1
ATOM 1609 C CA . ASP A 1 203 ? -44.575 -8.945 -0.883 1.00 59.53 203 ASP A CA 1
ATOM 1610 C C . ASP A 1 203 ? -45.473 -7.808 -1.442 1.00 59.53 203 ASP A C 1
ATOM 1612 O O . ASP A 1 203 ? -46.538 -7.515 -0.899 1.00 59.53 203 ASP A O 1
ATOM 1616 N N . HIS A 1 204 ? -45.062 -7.126 -2.518 1.00 54.66 204 HIS A N 1
ATOM 1617 C CA . HIS A 1 204 ? -45.807 -6.018 -3.144 1.00 54.66 204 HIS A CA 1
ATOM 1618 C C . HIS A 1 204 ? -46.317 -6.327 -4.562 1.00 54.66 204 HIS A C 1
ATOM 1620 O O . HIS A 1 204 ? -46.542 -5.409 -5.351 1.00 54.66 204 HIS A O 1
ATOM 1626 N N . GLN A 1 205 ? -46.571 -7.598 -4.896 1.00 53.03 205 GLN A N 1
ATOM 1627 C CA . GLN A 1 205 ? -47.482 -7.876 -6.010 1.00 53.03 205 GLN A CA 1
ATOM 1628 C C . GLN A 1 205 ? -48.910 -7.479 -5.596 1.00 53.03 205 GLN A C 1
ATOM 1630 O O . GLN A 1 205 ? -49.418 -8.027 -4.615 1.00 53.03 205 GLN A O 1
ATOM 1635 N N . PRO A 1 206 ? -49.575 -6.539 -6.298 1.00 50.19 206 PRO A N 1
ATOM 1636 C CA . PRO A 1 206 ? -50.966 -6.225 -6.009 1.00 50.19 206 PRO A CA 1
ATOM 1637 C C . PRO A 1 206 ? -51.801 -7.482 -6.250 1.00 50.19 206 PRO A C 1
ATOM 1639 O O . PRO A 1 206 ? -51.724 -8.088 -7.320 1.00 50.19 206 PRO A O 1
ATOM 1642 N N . SER A 1 207 ? -52.594 -7.886 -5.255 1.00 54.59 207 SER A N 1
ATOM 1643 C CA . SER A 1 207 ? -53.623 -8.897 -5.461 1.00 54.59 207 SER A CA 1
ATOM 1644 C C . SER A 1 207 ? -54.538 -8.395 -6.571 1.00 54.59 207 SER A C 1
ATOM 1646 O O . SER A 1 207 ? -55.249 -7.407 -6.385 1.00 54.59 207 SER A O 1
ATOM 1648 N N . VAL A 1 208 ? -54.484 -9.050 -7.731 1.00 58.09 208 VAL A N 1
ATOM 1649 C CA . VAL A 1 208 ? -55.465 -8.868 -8.799 1.00 58.09 208 VAL A CA 1
ATOM 1650 C C . VAL A 1 208 ? -56.805 -9.282 -8.204 1.00 58.09 208 VAL A C 1
ATOM 1652 O O . VAL A 1 208 ? -57.072 -10.468 -8.008 1.00 58.09 208 VAL A O 1
ATOM 1655 N N . VAL A 1 209 ? -57.595 -8.283 -7.817 1.00 57.88 209 VAL A N 1
ATOM 1656 C CA . VAL A 1 209 ? -58.981 -8.452 -7.390 1.00 57.88 209 VAL A CA 1
ATOM 1657 C C . VAL A 1 209 ? -59.738 -8.973 -8.611 1.00 57.88 209 VAL A C 1
ATOM 1659 O O . VAL A 1 209 ? -59.729 -8.326 -9.657 1.00 57.88 209 VAL A O 1
ATOM 1662 N N . ARG A 1 210 ? -60.276 -10.191 -8.486 1.00 52.66 210 ARG A N 1
ATOM 1663 C CA . ARG A 1 210 ? -61.200 -10.798 -9.451 1.00 52.66 210 ARG A CA 1
ATOM 1664 C C . ARG A 1 210 ? -62.551 -10.103 -9.414 1.00 52.66 210 ARG A C 1
ATOM 1666 O O . ARG A 1 210 ? -62.964 -9.725 -8.295 1.00 52.66 210 ARG A O 1
#

Sequence (210 aa):
MAGRKIVSTQTRNNFFIDTLLFTGGTITALSGIYFLFLPVGGYQGGRNPMYGINILFDRHTWGDIHIWAGVAILSLAAIHIPLHWSWIVTMTARALKMITGDAKMNRYAKFNLGVNIFIGASALISGLSGIYFLLVPGASHESTALDPLWLFSRLTWDLIHTWSGVFLVAAATLHIYIHWKWAFKITRKYWRALKRSLSSGTDHQPSVVR

Foldseek 3Di:
DPPDDLDDPLVVVLLVLVVLLVVLLVQLLVLLVCPVPQDDDADPVCPRVNHPDDDVHDNVVSVVSNLVSLVSNVVSVVVNCVSCVVVVVVVVVQVVCVVVVNDDDDPVSVVLVVLVVLLVVLSVQLSVLSVCCVPPQLLHPPHPDPFPCVVHTSVVSVVSNSVSSVSNVVSVVVNCVVCVVVSVVSVVSVVVVVVVVVVVVVVPPPPPDD

Secondary structure (DSSP, 8-state):
-PPPPSS-HHHHHHHHHHHHHHHHHHHHHHHHHHHHHSPPSS--TTS-TTTT--BSB-HHHHHHHHHHHHHHHHHHHHHHHHHTHHHHHHHHHHHHHHHTTS----HHHHHHHHHHHHHHHHHHHHHHHHHHHHHSTT-STT--SPP--SSS-HHHHHHHHHHHHHHHHHHHHHHHHHHHHHHHHHHHHHHHHHHHHHHHHHTT------

Radius of gyration: 23.39 Å; chains: 1; bounding box: 84×34×57 Å